Protein AF-A0A931ZBG8-F1 (afdb_monomer)

Solvent-accessible surface area (backbone atoms only — not comparable to full-atom values): 10110 Å² total; per-residue (Å²): 128,73,71,54,90,84,36,54,62,44,58,41,71,76,44,85,63,45,78,64,54,40,51,52,27,40,53,48,52,70,76,32,37,84,37,65,46,72,32,15,38,42,43,60,52,86,58,63,41,62,80,70,18,48,69,35,27,36,94,93,63,51,76,45,95,69,61,63,66,49,26,34,73,33,14,69,40,60,70,60,23,44,53,54,32,46,72,60,40,71,72,44,32,32,30,37,26,38,35,70,40,43,44,68,60,55,38,44,29,60,53,47,42,48,46,38,36,74,78,67,69,39,95,70,60,100,36,48,39,42,8,43,48,75,46,38,20,33,22,31,75,41,64,45,64,12,91,47,50,44,79,76,50,73,45,74,40,71,80,64,76,60,73,61,49,67,76,68,55,79,82,74,79,82,80,78,79,77,83,129

Mean predicted aligned error: 8.64 Å

Radius of gyration: 20.03 Å; Cα contacts (8 Å, |Δi|>4): 307; chains: 1; bounding box: 56×61×48 Å

Secondary structure (DSSP, 8-state):
---GGG-HHHHHHHSPPPHHHHHHHHHHHHH-TT-EEEEEEEEETTS-HHHH-BPPP-TTT-SSTTPPTTEEEEESSHHHHHHHHHHHSTTS-EEEEEEEEEGGGEEE-HHHHHHHHHHH-----SSHHHHHHHS-EEEEES-B-GGGEEEEEEEPP--STHHHHHTTS-------PPP-

Sequence (180 aa):
MIDVGDSPLHEITTRAPTPEAVRRLDRWLRANPGGWVRLYHVTDARLPVRELGLLPTSARRRHSLQARSGYVSLSLFPGHAELFAKLAFPLQAITVSSVDLRVSELVPNLDQLRNQRLWAGRPVRSTLAHSLAYGHGAQVKGAVAGARLFVLKTVPACSTGAELVEKITPRVPSIRMRAA

pLDDT: mean 85.13, std 17.72, range [36.69, 98.06]

Foldseek 3Di:
DPDCVPQLLVVLVPDQDDPVSLVSNQVVLVVFQQDKDKWKAKEFPPDPCLAVNAFFDDPVRDQDPLGDGQKDKTFLDQVVNVVVRCSSPVQGKMWMKMFMDGSNQWAAPVSLVVCCCPPVVDPADRGNSSSCNRVRITIGGGGDHSNRIDTDDIGGGPDDDPVVVVVPDDPDPPPDDDDD

Structure (mmCIF, N/CA/C/O backbone):
data_AF-A0A931ZBG8-F1
#
_entry.id   AF-A0A931ZBG8-F1
#
loop_
_atom_site.group_PDB
_atom_site.id
_atom_site.type_symbol
_atom_site.label_atom_id
_atom_site.label_alt_id
_atom_site.label_comp_id
_atom_site.label_asym_id
_atom_site.label_entity_id
_atom_site.label_seq_id
_atom_site.pdbx_PDB_ins_code
_atom_site.Cartn_x
_atom_site.Cartn_y
_atom_site.Cartn_z
_atom_site.occupancy
_atom_site.B_iso_or_equiv
_atom_site.auth_seq_id
_atom_site.auth_comp_id
_atom_site.auth_asym_id
_atom_site.auth_atom_id
_atom_site.pdbx_PDB_model_num
ATOM 1 N N . MET A 1 1 ? 6.475 -18.126 1.843 1.00 43.28 1 MET A N 1
ATOM 2 C CA . MET A 1 1 ? 6.841 -16.695 1.766 1.00 43.28 1 MET A CA 1
ATOM 3 C C . MET A 1 1 ? 7.637 -16.558 0.484 1.00 43.28 1 MET A C 1
ATOM 5 O O . MET A 1 1 ? 8.543 -17.362 0.323 1.00 43.28 1 MET A O 1
ATOM 9 N N . ILE A 1 2 ? 7.236 -15.719 -0.477 1.00 41.22 2 ILE A N 1
ATOM 10 C CA . ILE A 1 2 ? 8.044 -15.584 -1.701 1.00 41.22 2 ILE A CA 1
ATOM 11 C C . ILE A 1 2 ? 9.353 -14.930 -1.285 1.00 41.22 2 ILE A C 1
ATOM 13 O O . ILE A 1 2 ? 9.330 -13.854 -0.687 1.00 41.22 2 ILE A O 1
ATOM 17 N N . ASP A 1 3 ? 10.450 -15.630 -1.545 1.00 42.19 3 ASP A N 1
ATOM 18 C CA . ASP A 1 3 ? 11.791 -15.122 -1.339 1.00 42.19 3 ASP A CA 1
ATOM 19 C C . ASP A 1 3 ? 11.957 -13.867 -2.201 1.00 42.19 3 ASP A C 1
ATOM 21 O O . ASP A 1 3 ? 11.800 -13.893 -3.425 1.00 42.19 3 ASP A O 1
ATOM 25 N N . VAL A 1 4 ? 12.141 -12.725 -1.542 1.00 50.59 4 VAL A N 1
ATOM 26 C CA . VAL A 1 4 ? 12.159 -11.416 -2.201 1.00 50.59 4 VAL A CA 1
ATOM 27 C C . VAL A 1 4 ? 13.446 -11.261 -3.021 1.00 50.59 4 VAL A C 1
ATOM 29 O O . VAL A 1 4 ? 13.482 -10.392 -3.883 1.00 50.59 4 VAL A O 1
ATOM 32 N N . GLY A 1 5 ? 14.455 -12.123 -2.823 1.00 45.94 5 GLY A N 1
ATOM 33 C CA . GLY A 1 5 ? 15.757 -12.062 -3.498 1.00 45.94 5 GLY A CA 1
ATOM 34 C C . GLY A 1 5 ? 15.692 -12.021 -5.030 1.00 45.94 5 GLY A C 1
ATOM 35 O O . GLY A 1 5 ? 16.414 -11.231 -5.632 1.00 45.94 5 GLY A O 1
ATOM 36 N N . ASP A 1 6 ? 14.757 -12.758 -5.644 1.00 56.31 6 ASP A N 1
ATOM 37 C CA . ASP A 1 6 ? 14.618 -12.851 -7.111 1.00 56.31 6 ASP A CA 1
ATOM 38 C C . ASP A 1 6 ? 13.360 -12.156 -7.670 1.00 56.31 6 ASP A C 1
ATOM 40 O O . ASP A 1 6 ? 13.051 -12.236 -8.863 1.00 56.31 6 ASP A O 1
ATOM 44 N N . SER A 1 7 ? 12.592 -11.453 -6.830 1.00 73.38 7 SER A N 1
ATOM 45 C CA . SER A 1 7 ? 11.400 -10.743 -7.301 1.00 73.38 7 SER A CA 1
ATOM 46 C C . SER A 1 7 ? 11.781 -9.415 -7.969 1.00 73.38 7 SER A C 1
ATOM 48 O O . SER A 1 7 ? 12.509 -8.621 -7.372 1.00 73.38 7 SER A O 1
ATOM 50 N N . PRO A 1 8 ? 11.195 -9.054 -9.129 1.00 82.56 8 PRO A N 1
ATOM 51 C CA . PRO A 1 8 ? 11.312 -7.703 -9.692 1.00 82.56 8 PRO A CA 1
ATOM 52 C C . PRO A 1 8 ? 10.837 -6.585 -8.747 1.00 82.56 8 PRO A C 1
ATOM 54 O O . PRO A 1 8 ? 11.143 -5.414 -8.973 1.00 82.56 8 PRO A O 1
ATOM 57 N N . LEU A 1 9 ? 10.101 -6.926 -7.680 1.00 83.94 9 LEU A N 1
ATOM 58 C CA . LEU A 1 9 ? 9.809 -6.004 -6.582 1.00 83.94 9 LEU A CA 1
ATOM 59 C C . LEU A 1 9 ? 11.082 -5.557 -5.855 1.00 83.94 9 LEU A C 1
ATOM 61 O O . LEU A 1 9 ? 11.206 -4.379 -5.539 1.00 83.94 9 LEU A O 1
ATOM 65 N N . HIS A 1 10 ? 12.048 -6.450 -5.633 1.00 84.00 10 HIS A N 1
ATOM 66 C CA . HIS A 1 10 ? 13.301 -6.107 -4.965 1.00 84.00 10 HIS A CA 1
ATOM 67 C C . HIS A 1 10 ? 14.065 -5.021 -5.721 1.00 84.00 10 HIS A C 1
ATOM 69 O O . HIS A 1 10 ? 14.494 -4.028 -5.128 1.00 84.00 10 HIS A O 1
ATOM 75 N N . GLU A 1 11 ? 14.139 -5.152 -7.047 1.00 84.56 11 GLU A N 1
ATOM 76 C CA . GLU A 1 11 ? 14.808 -4.190 -7.919 1.00 84.56 11 GLU A CA 1
ATOM 77 C C . GLU A 1 11 ? 14.221 -2.774 -7.783 1.00 84.56 11 GLU A C 1
ATOM 79 O O . GLU A 1 11 ? 14.971 -1.814 -7.607 1.00 84.56 11 GLU A O 1
ATOM 84 N N . ILE A 1 12 ? 12.888 -2.633 -7.795 1.00 87.44 12 ILE A N 1
ATOM 85 C CA . ILE A 1 12 ? 12.235 -1.317 -7.657 1.00 87.44 12 ILE A CA 1
ATOM 86 C C . ILE A 1 12 ? 12.211 -0.789 -6.215 1.00 87.44 12 ILE A C 1
ATOM 88 O O . ILE A 1 12 ? 11.891 0.380 -6.005 1.00 87.44 12 ILE A O 1
ATOM 92 N N . THR A 1 13 ? 12.508 -1.635 -5.222 1.00 85.25 13 THR A N 1
ATOM 93 C CA . THR A 1 13 ? 12.550 -1.229 -3.806 1.00 85.25 13 THR A CA 1
ATOM 94 C C . THR A 1 13 ? 13.932 -0.809 -3.319 1.00 85.25 13 THR A C 1
ATOM 96 O O . THR A 1 13 ? 14.030 -0.122 -2.307 1.00 85.25 13 THR A O 1
ATOM 99 N N . THR A 1 14 ? 14.992 -1.196 -4.029 1.00 83.75 14 THR A N 1
ATOM 100 C CA . THR A 1 14 ? 16.386 -0.932 -3.635 1.00 83.75 14 THR A CA 1
ATOM 101 C C . THR A 1 14 ? 17.058 0.148 -4.476 1.00 83.75 14 THR A C 1
ATOM 103 O O . THR A 1 14 ? 18.078 0.701 -4.069 1.00 83.75 14 THR A O 1
ATOM 106 N N . ARG A 1 15 ? 16.508 0.460 -5.655 1.00 83.81 15 ARG A N 1
ATOM 107 C CA . ARG A 1 15 ? 17.095 1.396 -6.622 1.00 83.81 15 ARG A CA 1
ATOM 108 C C . ARG A 1 15 ? 16.014 2.269 -7.243 1.00 83.81 15 ARG A C 1
ATOM 110 O O . ARG A 1 15 ? 14.834 1.923 -7.239 1.00 83.81 15 ARG A O 1
ATOM 117 N N . ALA A 1 16 ? 16.427 3.389 -7.833 1.00 86.25 16 ALA A N 1
ATOM 118 C CA . ALA A 1 16 ? 15.526 4.198 -8.642 1.00 86.25 16 ALA A CA 1
ATOM 119 C C . ALA A 1 16 ? 14.970 3.356 -9.815 1.00 86.25 16 ALA A C 1
ATOM 121 O O . ALA A 1 16 ? 15.749 2.730 -10.540 1.00 86.25 16 ALA A O 1
ATOM 122 N N . PRO A 1 17 ? 13.643 3.324 -10.029 1.00 87.88 17 PRO A N 1
ATOM 123 C CA . PRO A 1 17 ? 13.032 2.464 -11.036 1.00 87.88 17 PRO A CA 1
ATOM 124 C C . PRO A 1 17 ? 13.371 2.921 -12.461 1.00 87.88 17 PRO A C 1
ATOM 126 O O . PRO A 1 17 ? 13.048 4.040 -12.869 1.00 87.88 17 PRO A O 1
ATOM 129 N N . THR A 1 18 ? 13.952 2.019 -13.253 1.00 92.00 18 THR A N 1
ATOM 130 C CA . THR A 1 18 ? 14.167 2.216 -14.695 1.00 92.00 18 THR A CA 1
ATOM 131 C C . THR A 1 18 ? 12.949 1.741 -15.500 1.00 92.00 18 THR A C 1
ATOM 133 O O . THR A 1 18 ? 12.219 0.853 -15.050 1.00 92.00 18 THR A O 1
ATOM 136 N N . PRO A 1 19 ? 12.715 2.256 -16.724 1.00 92.12 19 PRO A N 1
ATOM 137 C CA . PRO A 1 19 ? 11.623 1.772 -17.574 1.00 92.12 19 PRO A CA 1
ATOM 138 C C . PRO A 1 19 ? 11.670 0.261 -17.837 1.00 92.12 19 PRO A C 1
ATOM 140 O O . PRO A 1 19 ? 10.630 -0.377 -17.994 1.00 92.12 19 PRO A O 1
ATOM 143 N N . GLU A 1 20 ? 12.867 -0.325 -17.888 1.00 93.38 20 GLU A N 1
ATOM 144 C CA . GLU A 1 20 ? 13.035 -1.761 -18.084 1.00 93.38 20 GLU A CA 1
ATOM 145 C C . GLU A 1 20 ? 12.653 -2.569 -16.842 1.00 93.38 20 GLU A C 1
ATOM 147 O O . GLU A 1 20 ? 11.903 -3.539 -16.969 1.00 93.38 20 GLU A O 1
ATOM 152 N N . ALA A 1 21 ? 13.072 -2.122 -15.654 1.00 93.44 21 ALA A N 1
ATOM 153 C CA . ALA A 1 21 ? 12.664 -2.721 -14.386 1.00 93.44 21 ALA A CA 1
ATOM 154 C C . ALA A 1 21 ? 11.135 -2.703 -14.234 1.00 93.44 21 ALA A C 1
ATOM 156 O O . ALA A 1 21 ? 10.524 -3.714 -13.892 1.00 93.44 21 ALA A O 1
ATOM 157 N N . VAL A 1 22 ? 10.482 -1.592 -14.600 1.00 95.25 22 VAL A N 1
ATOM 158 C CA . VAL A 1 22 ? 9.013 -1.488 -14.557 1.00 95.25 22 VAL A CA 1
ATOM 159 C C . VAL A 1 22 ? 8.341 -2.444 -15.546 1.00 95.25 22 VAL A C 1
ATOM 161 O O . VAL A 1 22 ? 7.322 -3.047 -15.210 1.00 95.25 22 VAL A O 1
ATOM 164 N N . ARG A 1 23 ? 8.902 -2.642 -16.748 1.00 95.25 23 ARG A N 1
ATOM 165 C CA . ARG A 1 23 ? 8.390 -3.642 -17.705 1.00 95.25 23 ARG A CA 1
ATOM 166 C C . ARG A 1 23 ? 8.563 -5.072 -17.195 1.00 95.25 23 ARG A C 1
ATOM 168 O O . ARG A 1 23 ? 7.653 -5.881 -17.371 1.00 95.25 23 ARG A O 1
ATOM 175 N N . ARG A 1 24 ? 9.705 -5.394 -16.574 1.00 94.50 24 ARG A N 1
ATOM 176 C CA . ARG A 1 24 ? 9.929 -6.701 -15.934 1.00 94.50 24 ARG A CA 1
ATOM 177 C C . ARG A 1 24 ? 8.922 -6.940 -14.815 1.00 94.50 24 ARG A C 1
ATOM 179 O O . ARG A 1 24 ? 8.294 -7.995 -14.794 1.00 94.50 24 ARG A O 1
ATOM 186 N N . LEU A 1 25 ? 8.714 -5.943 -13.957 1.00 95.25 25 LEU A N 1
ATOM 187 C CA . LEU A 1 25 ? 7.725 -6.002 -12.888 1.00 95.25 25 LEU A CA 1
ATOM 188 C C . LEU A 1 25 ? 6.308 -6.216 -13.430 1.00 95.25 25 LEU A C 1
ATOM 190 O O . LEU A 1 25 ? 5.604 -7.088 -12.935 1.00 95.25 25 LEU A O 1
ATOM 194 N N . ASP A 1 26 ? 5.893 -5.482 -14.466 1.00 96.69 26 ASP A N 1
ATOM 195 C CA . ASP A 1 26 ? 4.557 -5.643 -15.056 1.00 96.69 26 ASP A CA 1
ATOM 196 C C . ASP A 1 26 ? 4.330 -7.059 -15.606 1.00 96.69 26 ASP A C 1
ATOM 198 O O . ASP A 1 26 ? 3.289 -7.662 -15.343 1.00 96.69 26 ASP A O 1
ATOM 202 N N . ARG A 1 27 ? 5.322 -7.630 -16.306 1.00 96.19 27 ARG A N 1
ATOM 203 C CA . ARG A 1 27 ? 5.254 -9.023 -16.777 1.00 96.19 27 ARG A CA 1
ATOM 204 C C . ARG A 1 27 ? 5.170 -10.010 -15.618 1.00 96.19 27 ARG A C 1
ATOM 206 O O . ARG A 1 27 ? 4.340 -10.913 -15.651 1.00 96.19 27 ARG A O 1
ATOM 213 N N . TRP A 1 28 ? 5.994 -9.823 -14.590 1.0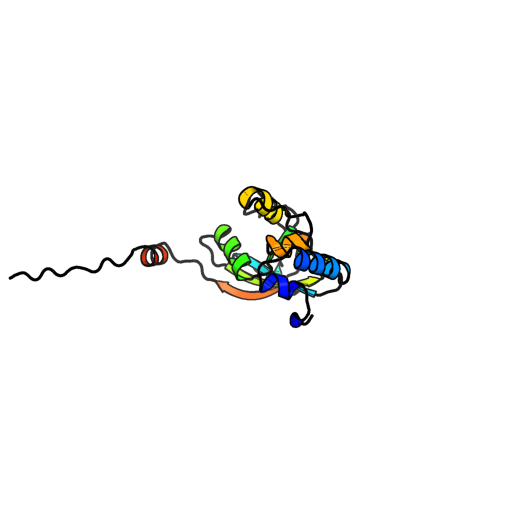0 95.00 28 TRP A N 1
ATOM 214 C CA . TRP A 1 28 ? 6.011 -10.707 -13.428 1.00 95.00 28 TRP A CA 1
ATOM 215 C C . TRP A 1 28 ? 4.690 -10.670 -12.656 1.00 95.00 28 TRP A C 1
ATOM 217 O O . TRP A 1 28 ? 4.161 -11.729 -12.332 1.00 95.00 28 TRP A O 1
ATOM 227 N N . LEU A 1 29 ? 4.106 -9.487 -12.435 1.00 95.44 29 LEU A N 1
ATOM 228 C CA . LEU A 1 29 ? 2.810 -9.346 -11.760 1.00 95.44 29 LEU A CA 1
ATOM 229 C C . LEU A 1 29 ? 1.695 -10.085 -12.513 1.00 95.44 29 LEU A C 1
ATOM 231 O O . LEU A 1 29 ? 0.874 -10.754 -11.891 1.00 95.44 29 LEU A O 1
ATOM 235 N N . ARG A 1 30 ? 1.683 -10.009 -13.851 1.00 95.31 30 ARG A N 1
ATOM 236 C CA . ARG A 1 30 ? 0.707 -10.732 -14.688 1.00 95.31 30 ARG A CA 1
ATOM 237 C C . ARG A 1 30 ? 0.910 -12.244 -14.651 1.00 95.31 30 ARG A C 1
ATOM 239 O O . ARG A 1 30 ? -0.071 -12.977 -14.648 1.00 95.31 30 ARG A O 1
ATOM 246 N N . ALA A 1 31 ? 2.161 -12.699 -14.628 1.00 95.62 31 ALA A N 1
ATOM 247 C CA . ALA A 1 31 ? 2.498 -14.121 -14.598 1.00 95.62 31 ALA A CA 1
ATOM 248 C C . ALA A 1 31 ? 2.302 -14.762 -13.211 1.00 95.62 31 ALA A C 1
ATOM 250 O O . ALA A 1 31 ? 2.172 -15.978 -13.117 1.00 95.62 31 ALA A O 1
ATOM 251 N N . ASN A 1 32 ? 2.258 -13.963 -12.138 1.00 94.56 32 ASN A N 1
ATOM 252 C CA . ASN A 1 32 ? 2.215 -14.447 -10.756 1.00 94.56 32 ASN A CA 1
ATOM 253 C C . ASN A 1 32 ? 1.000 -13.913 -9.971 1.00 94.56 32 ASN A C 1
ATOM 255 O O . ASN A 1 32 ? 1.185 -13.367 -8.883 1.00 94.56 32 ASN A O 1
ATOM 259 N N . PRO A 1 33 ? -0.252 -14.080 -10.445 1.00 94.81 33 PRO A N 1
ATOM 260 C CA . PRO A 1 33 ? -1.433 -13.558 -9.748 1.00 94.81 33 PRO A CA 1
ATOM 261 C C . PRO A 1 33 ? -1.616 -14.180 -8.355 1.00 94.81 33 PRO A C 1
ATOM 263 O O . PRO A 1 33 ? -2.047 -13.508 -7.420 1.00 94.81 33 PRO A O 1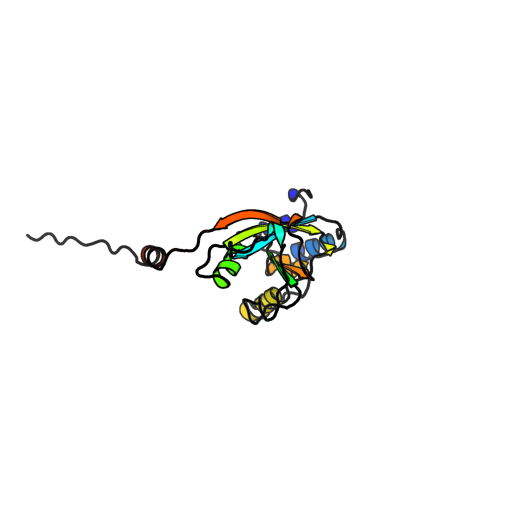
ATOM 266 N N . GLY A 1 34 ? -1.230 -15.449 -8.194 1.00 94.31 34 GLY A N 1
ATOM 267 C CA . GLY A 1 34 ? -1.206 -16.138 -6.907 1.00 94.31 34 GLY A CA 1
ATOM 268 C C . GLY A 1 34 ? 0.007 -15.789 -6.041 1.00 94.31 34 GLY A C 1
ATOM 269 O O . GLY A 1 34 ? 0.116 -16.301 -4.934 1.00 94.31 34 GLY A O 1
ATOM 270 N N . GLY A 1 35 ? 0.938 -14.953 -6.497 1.00 91.06 35 GLY A N 1
ATOM 271 C CA . GLY A 1 35 ? 2.096 -14.581 -5.694 1.00 91.06 35 GLY A CA 1
ATOM 272 C C . GLY A 1 35 ? 1.687 -13.804 -4.443 1.00 91.06 35 GLY A C 1
ATOM 273 O O . GLY A 1 35 ? 0.726 -13.044 -4.486 1.00 91.06 35 GLY A O 1
ATOM 274 N N . TRP A 1 36 ? 2.391 -13.992 -3.327 1.00 92.19 36 TRP A N 1
ATOM 275 C CA . TRP A 1 36 ? 2.181 -13.199 -2.111 1.00 92.19 36 TRP A CA 1
ATOM 276 C C . TRP A 1 36 ? 3.107 -11.984 -2.085 1.00 92.19 36 TRP A C 1
ATOM 278 O O . TRP A 1 36 ? 4.290 -12.100 -2.399 1.00 92.19 36 TRP A O 1
ATOM 288 N N . VAL A 1 37 ? 2.578 -10.843 -1.652 1.00 92.44 37 VAL A N 1
ATOM 289 C CA . VAL A 1 37 ? 3.309 -9.591 -1.444 1.00 92.44 37 VAL A CA 1
ATOM 290 C C . VAL A 1 37 ? 2.956 -9.039 -0.069 1.00 92.44 37 VAL A C 1
ATOM 292 O O . VAL A 1 37 ? 1.782 -9.002 0.306 1.00 92.44 37 VAL A O 1
ATOM 295 N N . ARG A 1 38 ? 3.973 -8.580 0.664 1.00 94.50 38 ARG A N 1
ATOM 296 C CA . ARG A 1 38 ? 3.800 -7.846 1.918 1.00 94.50 38 ARG A CA 1
ATOM 297 C C . ARG A 1 38 ? 3.766 -6.349 1.645 1.00 94.50 38 ARG A C 1
ATOM 299 O O . ARG A 1 38 ? 4.695 -5.809 1.051 1.00 94.50 38 ARG A O 1
ATOM 306 N N . LEU A 1 39 ? 2.712 -5.688 2.104 1.00 96.62 39 LEU A N 1
ATOM 307 C CA . LEU A 1 39 ? 2.555 -4.235 2.061 1.00 96.62 39 LEU A CA 1
ATOM 308 C C . LEU A 1 39 ? 2.295 -3.694 3.468 1.00 96.62 39 LEU A C 1
ATOM 310 O O . LEU A 1 39 ? 2.149 -4.456 4.421 1.00 96.62 39 LEU A O 1
ATOM 314 N N . TYR A 1 40 ? 2.233 -2.374 3.597 1.00 97.69 40 TYR A N 1
ATOM 315 C CA . TYR A 1 40 ? 2.102 -1.688 4.876 1.00 97.69 40 TYR A CA 1
ATOM 316 C C . TYR A 1 40 ? 0.937 -0.707 4.860 1.00 97.69 40 TYR A C 1
ATOM 318 O O . TYR A 1 40 ? 0.712 0.005 3.878 1.00 97.69 40 TYR A O 1
ATOM 326 N N . HIS A 1 41 ? 0.221 -0.655 5.975 1.00 97.00 41 HIS A N 1
ATOM 327 C CA . HIS A 1 41 ? -0.813 0.330 6.247 1.00 97.00 41 HIS A CA 1
ATOM 328 C C . HIS A 1 41 ? -0.589 0.925 7.629 1.00 97.00 41 HIS A C 1
ATOM 330 O O . HIS A 1 41 ? -0.079 0.257 8.531 1.00 97.00 41 HIS A O 1
ATOM 336 N N . VAL A 1 42 ? -0.985 2.180 7.796 1.00 95.94 42 VAL A N 1
ATOM 337 C CA . VAL A 1 42 ? -0.871 2.877 9.070 1.00 95.94 42 VAL A CA 1
ATOM 338 C C . VAL A 1 42 ? -2.181 3.582 9.357 1.00 95.94 42 VAL A C 1
ATOM 340 O O . VAL A 1 42 ? -2.745 4.230 8.477 1.00 95.94 42 VAL A O 1
ATOM 343 N N . THR A 1 43 ? -2.654 3.440 10.587 1.00 94.44 43 THR A N 1
ATOM 344 C CA . THR A 1 43 ? -3.910 4.025 11.051 1.00 94.44 43 THR A CA 1
ATOM 345 C C . THR A 1 43 ? -3.743 4.617 12.449 1.00 94.44 43 THR A C 1
ATOM 347 O O . THR A 1 43 ? -2.704 4.415 13.078 1.00 94.44 43 THR A O 1
ATOM 350 N N . ASP A 1 44 ? -4.755 5.329 12.936 1.00 93.50 44 ASP A N 1
ATOM 351 C CA . ASP A 1 44 ? -4.861 5.749 14.338 1.00 93.50 44 ASP A CA 1
ATOM 352 C C . ASP A 1 44 ? -4.733 4.534 15.274 1.00 93.50 44 ASP A C 1
ATOM 354 O O . ASP A 1 44 ? -5.448 3.541 15.122 1.00 93.50 44 ASP A O 1
ATOM 358 N N . ALA A 1 45 ? -3.830 4.621 16.252 1.00 94.81 45 ALA A N 1
ATOM 359 C CA . ALA A 1 45 ? -3.542 3.548 17.199 1.00 94.81 45 ALA A CA 1
ATOM 360 C C . ALA A 1 45 ? -4.729 3.166 18.100 1.00 94.81 45 ALA A C 1
ATOM 362 O O . ALA A 1 45 ? -4.710 2.105 18.720 1.00 94.81 45 ALA A O 1
ATOM 363 N N . ARG A 1 46 ? -5.772 4.001 18.174 1.00 93.75 46 ARG A N 1
ATOM 364 C CA . ARG A 1 46 ? -7.015 3.693 18.900 1.00 93.75 46 ARG A CA 1
ATOM 365 C C . ARG A 1 46 ? -7.912 2.702 18.162 1.00 93.75 46 ARG A C 1
ATOM 367 O O . ARG A 1 46 ? -8.859 2.190 18.753 1.00 93.75 46 ARG A O 1
ATOM 374 N N . LEU A 1 47 ? -7.664 2.458 16.873 1.00 91.06 47 LEU A N 1
ATOM 375 C CA . LEU A 1 47 ? -8.486 1.557 16.076 1.00 91.06 47 LEU A CA 1
ATOM 376 C C . LEU A 1 47 ? -8.040 0.097 16.276 1.00 91.06 47 LEU A C 1
ATOM 378 O O . LEU A 1 47 ? -6.888 -0.229 15.980 1.00 91.06 47 LEU A O 1
ATOM 382 N N . PRO A 1 48 ? -8.942 -0.804 16.714 1.00 88.88 48 PRO A N 1
ATOM 383 C CA . PRO A 1 48 ? -8.631 -2.216 16.933 1.00 88.88 48 PRO A CA 1
ATOM 384 C C . PRO A 1 48 ? -8.564 -2.963 15.590 1.00 88.88 48 PRO A C 1
ATOM 386 O O . PRO A 1 48 ? -9.510 -3.615 15.144 1.00 88.88 48 PRO A O 1
ATOM 389 N N . VAL A 1 49 ? -7.447 -2.794 14.873 1.00 90.19 49 VAL A N 1
ATOM 390 C CA . VAL A 1 49 ? -7.284 -3.302 13.499 1.00 90.19 49 VAL A CA 1
ATOM 391 C C . VAL A 1 49 ? -7.230 -4.824 13.412 1.00 90.19 49 VAL A C 1
ATOM 393 O O . VAL A 1 49 ? -7.571 -5.374 12.368 1.00 90.19 49 VAL A O 1
ATOM 396 N N . ARG A 1 50 ? -6.824 -5.528 14.475 1.00 89.50 50 ARG A N 1
ATOM 397 C CA . ARG A 1 50 ? -6.778 -7.000 14.457 1.00 89.50 50 ARG A CA 1
ATOM 398 C C . ARG A 1 50 ? -8.184 -7.593 14.512 1.00 89.50 50 ARG A C 1
ATOM 400 O O . ARG A 1 50 ? -8.431 -8.628 13.902 1.00 89.50 50 ARG A O 1
ATOM 407 N N . GLU A 1 51 ? -9.096 -6.902 15.181 1.00 91.12 51 GLU A N 1
ATOM 408 C CA . GLU A 1 51 ? -10.489 -7.281 15.370 1.00 91.12 51 GLU A CA 1
ATOM 409 C C . GLU A 1 51 ? -11.351 -6.819 14.189 1.00 91.12 51 GLU A C 1
ATOM 411 O O . GLU A 1 51 ? -12.117 -7.600 13.630 1.00 91.12 51 GLU A O 1
ATOM 416 N N . LEU A 1 52 ? -11.209 -5.555 13.773 1.00 89.50 52 LEU A N 1
ATOM 417 C CA . LEU A 1 52 ? -12.069 -4.942 12.752 1.00 89.50 52 LEU A CA 1
ATOM 418 C C . LEU A 1 52 ? -11.511 -5.038 11.329 1.00 89.50 52 LEU A C 1
ATOM 420 O O . LEU A 1 52 ? -12.249 -4.855 10.358 1.00 89.50 52 LEU A O 1
ATOM 424 N N . GLY A 1 53 ? -10.214 -5.301 11.188 1.00 94.25 53 GLY A N 1
ATOM 425 C CA . GLY A 1 53 ? -9.522 -5.170 9.914 1.00 94.25 53 GLY A CA 1
ATOM 426 C C . GLY A 1 53 ? -9.359 -3.718 9.459 1.00 94.25 53 GLY A C 1
ATOM 427 O O . GLY A 1 53 ? -9.584 -2.762 10.203 1.00 94.25 53 GLY A O 1
ATOM 428 N N . LEU A 1 54 ? -8.956 -3.550 8.199 1.00 94.69 54 LEU A N 1
ATOM 429 C CA . LEU A 1 54 ? -8.894 -2.247 7.540 1.00 94.69 54 LEU A CA 1
ATOM 430 C C . LEU A 1 54 ? -10.170 -2.025 6.741 1.00 94.69 54 LEU A C 1
ATOM 432 O O . LEU A 1 54 ? -10.486 -2.786 5.826 1.00 94.69 54 LEU A O 1
ATOM 436 N N . LEU A 1 55 ? -10.880 -0.948 7.057 1.00 93.50 55 LEU A N 1
ATOM 437 C CA . LEU A 1 55 ? -12.070 -0.548 6.318 1.00 93.50 55 LEU A CA 1
ATOM 438 C C . LEU A 1 55 ? -11.691 0.310 5.106 1.00 93.50 55 LEU A C 1
ATOM 440 O O . LEU A 1 55 ? -10.783 1.139 5.196 1.00 93.50 55 LEU A O 1
ATOM 444 N N . PRO A 1 56 ? -12.416 0.188 3.981 1.00 93.81 56 PRO A N 1
ATOM 445 C CA . PRO A 1 56 ? -12.148 1.012 2.818 1.00 93.81 56 PRO A CA 1
ATOM 446 C C . PRO A 1 56 ? -12.445 2.486 3.100 1.00 93.81 56 PRO A C 1
ATOM 448 O O . PRO A 1 56 ? -13.362 2.843 3.861 1.00 93.81 56 PRO A O 1
ATOM 451 N N . THR A 1 57 ? -11.715 3.343 2.389 1.00 90.88 57 THR A N 1
ATOM 452 C CA . THR A 1 57 ? -11.957 4.784 2.329 1.00 90.88 57 THR A CA 1
ATOM 453 C C . THR A 1 57 ? -13.423 5.055 1.986 1.00 90.88 57 THR A C 1
ATOM 455 O O . THR A 1 57 ? -13.968 4.511 1.025 1.00 90.88 57 THR A O 1
ATOM 458 N N . SER A 1 58 ? -14.065 5.943 2.738 1.00 88.94 58 SER A N 1
ATOM 459 C CA . SER A 1 58 ? -15.434 6.421 2.501 1.00 88.94 58 SER A CA 1
ATOM 460 C C . SER A 1 58 ? -15.499 7.933 2.689 1.00 88.94 58 SER A C 1
ATOM 462 O O . SER A 1 58 ? -14.541 8.522 3.183 1.00 88.94 58 SER A O 1
ATOM 464 N N . ALA A 1 59 ? -16.631 8.573 2.382 1.00 82.62 59 ALA A N 1
ATOM 465 C CA . ALA A 1 59 ? -16.831 9.999 2.677 1.00 82.62 59 ALA A CA 1
ATOM 466 C C . ALA A 1 59 ? -16.516 10.348 4.147 1.00 82.62 59 ALA A C 1
ATOM 468 O O . ALA A 1 59 ? -15.856 11.341 4.412 1.00 82.62 59 ALA A O 1
ATOM 469 N N . ARG A 1 60 ? -16.881 9.467 5.090 1.00 82.38 60 ARG A N 1
ATOM 470 C CA . ARG A 1 60 ? -16.610 9.630 6.532 1.00 82.38 60 ARG A CA 1
ATOM 471 C C . ARG A 1 60 ? -15.185 9.274 6.992 1.00 82.38 60 ARG A C 1
ATOM 473 O O . ARG A 1 60 ? -14.855 9.530 8.137 1.00 82.38 60 ARG A O 1
ATOM 480 N N . ARG A 1 61 ? -14.376 8.621 6.147 1.00 81.75 61 ARG A N 1
ATOM 481 C CA . ARG A 1 61 ? -13.050 8.062 6.509 1.00 81.75 61 ARG A CA 1
ATOM 482 C C . ARG A 1 61 ? -11.916 8.573 5.619 1.00 81.75 61 ARG A C 1
ATOM 484 O O . ARG A 1 61 ? -10.802 8.067 5.680 1.00 81.75 61 ARG A O 1
ATOM 491 N N . ARG A 1 62 ? -12.198 9.509 4.710 1.00 85.00 62 ARG A N 1
ATOM 492 C CA . ARG A 1 62 ? -11.167 10.070 3.837 1.00 85.00 62 ARG A CA 1
ATOM 493 C C . ARG A 1 62 ? -10.388 11.136 4.595 1.00 85.00 62 ARG A C 1
ATOM 495 O O . ARG A 1 62 ? -10.980 12.021 5.196 1.00 85.00 62 ARG A O 1
ATOM 502 N N . HIS A 1 63 ? -9.069 11.070 4.480 1.00 80.75 63 HIS A N 1
ATOM 503 C CA . HIS A 1 63 ? -8.148 12.085 4.999 1.00 80.75 63 HIS A CA 1
ATOM 504 C C . HIS A 1 63 ? -7.513 12.920 3.874 1.00 80.75 63 HIS A C 1
ATOM 506 O O . HIS A 1 63 ? -6.675 13.778 4.117 1.00 80.75 63 HIS A O 1
ATOM 512 N N . SER A 1 64 ? -7.920 12.678 2.623 1.00 79.12 64 SER A N 1
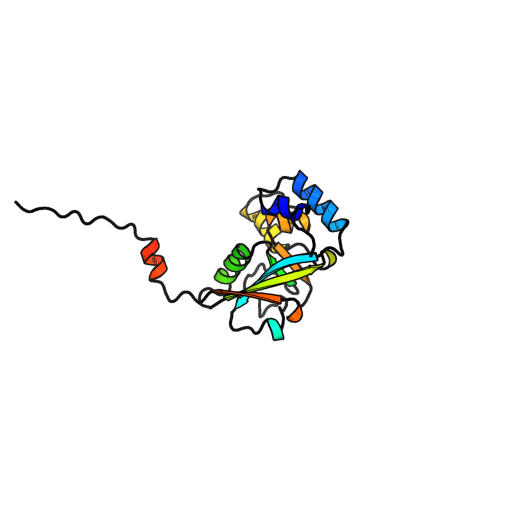ATOM 513 C CA . SER A 1 64 ? -7.543 13.470 1.454 1.00 79.12 64 SER A CA 1
ATOM 514 C C . SER A 1 64 ? -8.722 13.563 0.490 1.00 79.12 64 SER A C 1
ATOM 516 O O . SER A 1 64 ? -9.442 12.584 0.276 1.00 79.12 64 SER A O 1
ATOM 518 N N . LEU A 1 65 ? -8.900 14.735 -0.126 1.00 76.56 65 LEU A N 1
ATOM 519 C CA . LEU A 1 65 ? -9.905 14.960 -1.172 1.00 76.56 65 LEU A CA 1
ATOM 520 C C . LEU A 1 65 ? -9.666 14.087 -2.406 1.00 76.56 65 LEU A C 1
ATOM 522 O O . LEU A 1 65 ? -10.609 13.752 -3.119 1.00 76.56 65 LEU A O 1
ATOM 526 N N . GLN A 1 66 ? -8.412 13.706 -2.639 1.00 79.44 66 GLN A N 1
ATOM 527 C CA . GLN A 1 66 ? -8.022 12.877 -3.768 1.00 79.44 66 GLN A CA 1
ATOM 528 C C . GLN A 1 66 ? -8.261 11.388 -3.507 1.00 79.44 66 GLN A C 1
ATOM 530 O O . GLN A 1 66 ? -8.231 10.626 -4.460 1.00 79.44 66 GLN A O 1
ATOM 535 N N . ALA A 1 67 ? -8.499 10.973 -2.256 1.00 82.75 67 ALA A N 1
ATOM 536 C CA . ALA A 1 67 ? -8.575 9.563 -1.895 1.00 82.75 67 ALA A CA 1
ATOM 537 C C . ALA A 1 67 ? -9.813 8.876 -2.494 1.00 82.75 67 ALA A C 1
ATOM 539 O O . ALA A 1 67 ? -10.964 9.229 -2.199 1.00 82.75 67 ALA A O 1
ATOM 540 N N . ARG A 1 68 ? -9.574 7.837 -3.293 1.00 88.25 68 ARG A N 1
ATOM 541 C CA . ARG A 1 68 ? -10.618 7.028 -3.919 1.00 88.25 68 ARG A CA 1
ATOM 542 C C . ARG A 1 68 ? -11.399 6.210 -2.888 1.00 88.25 68 ARG A C 1
ATOM 544 O O . ARG A 1 68 ? -10.840 5.437 -2.115 1.00 88.25 68 ARG A O 1
ATOM 551 N N . SER A 1 69 ? -12.726 6.335 -2.904 1.00 91.69 69 SER A N 1
ATOM 552 C CA . SER A 1 69 ? -13.605 5.557 -2.023 1.00 91.69 69 SER A CA 1
ATOM 553 C C . SER A 1 69 ? -13.743 4.096 -2.460 1.00 91.69 69 SER A C 1
ATOM 555 O O . SER A 1 69 ? -13.658 3.784 -3.645 1.00 91.69 69 SER A O 1
ATOM 557 N N . GLY A 1 70 ? -13.976 3.205 -1.493 1.00 94.88 70 GLY A N 1
ATOM 558 C CA . GLY A 1 70 ? -14.110 1.762 -1.714 1.00 94.88 70 GLY A CA 1
ATOM 559 C C . GLY A 1 70 ? -12.790 0.986 -1.695 1.00 94.88 70 GLY A C 1
ATOM 560 O O . GLY A 1 70 ? -12.809 -0.215 -1.958 1.00 94.88 70 GLY A O 1
ATOM 561 N N . TYR A 1 71 ? -11.671 1.641 -1.367 1.00 96.50 71 TYR A N 1
ATOM 562 C CA . TYR A 1 71 ? -10.340 1.034 -1.362 1.00 96.50 71 TYR A CA 1
ATOM 563 C C . TYR A 1 71 ? -9.587 1.276 -0.054 1.00 96.50 71 TYR A C 1
ATOM 565 O O . TYR A 1 71 ? -9.721 2.335 0.569 1.00 96.50 71 TYR A O 1
ATOM 573 N N . VAL A 1 72 ? -8.759 0.303 0.319 1.00 96.25 72 VAL A N 1
ATOM 574 C CA . VAL A 1 72 ? -7.695 0.445 1.318 1.00 96.25 72 VAL A CA 1
ATOM 575 C C . VAL A 1 72 ? -6.393 0.745 0.577 1.00 96.25 72 VAL A C 1
ATOM 577 O O . VAL A 1 72 ? -6.001 -0.012 -0.310 1.00 96.25 72 VAL A O 1
ATOM 580 N N . SER A 1 73 ? -5.737 1.852 0.927 1.00 96.06 73 SER A N 1
ATOM 581 C CA . SER A 1 73 ? -4.444 2.250 0.355 1.00 96.06 73 SER A CA 1
ATOM 582 C C . SER A 1 73 ? -3.292 1.658 1.159 1.00 96.06 73 SER A C 1
ATOM 584 O O . SER A 1 73 ? -3.276 1.749 2.384 1.00 96.06 73 SER A O 1
ATOM 586 N N . LEU A 1 74 ? -2.319 1.077 0.467 1.00 96.88 74 LEU A N 1
ATOM 587 C CA . LEU A 1 74 ? -1.192 0.353 1.046 1.00 96.88 74 LEU A CA 1
ATOM 588 C C . LEU A 1 74 ? 0.117 0.854 0.437 1.00 96.88 74 LEU A C 1
ATOM 590 O O . LEU A 1 74 ? 0.134 1.304 -0.711 1.00 96.88 74 LEU A O 1
ATOM 594 N N . SER A 1 75 ? 1.219 0.738 1.174 1.00 96.50 75 SER A N 1
ATOM 595 C CA . SER A 1 75 ? 2.554 1.111 0.698 1.00 96.50 75 SER A CA 1
ATOM 596 C C . SER A 1 75 ? 3.517 -0.070 0.660 1.00 96.50 75 SER A C 1
ATOM 598 O O . SER A 1 75 ? 3.399 -0.995 1.457 1.00 96.50 75 SER A O 1
ATOM 600 N N . LEU A 1 76 ? 4.503 -0.012 -0.237 1.00 94.56 76 LEU A N 1
ATOM 601 C CA . LEU A 1 76 ? 5.652 -0.923 -0.244 1.00 94.56 76 LEU A CA 1
ATOM 602 C C . LEU A 1 76 ? 6.599 -0.689 0.934 1.00 94.56 76 LEU A C 1
ATOM 604 O O . LEU A 1 76 ? 7.263 -1.624 1.369 1.00 94.56 76 LEU A O 1
ATOM 608 N N . PHE A 1 77 ? 6.668 0.541 1.448 1.00 93.44 77 PHE A N 1
ATOM 609 C CA . PHE A 1 77 ? 7.609 0.905 2.501 1.00 93.44 77 PHE A CA 1
ATOM 610 C C . PHE A 1 77 ? 6.858 1.337 3.763 1.00 93.44 77 PHE A C 1
ATOM 612 O O . PHE A 1 77 ? 6.001 2.223 3.682 1.00 93.44 77 PHE A O 1
ATOM 619 N N . PRO A 1 78 ? 7.202 0.797 4.946 1.00 93.56 78 PRO A N 1
ATOM 620 C CA . PRO A 1 78 ? 6.534 1.171 6.190 1.00 93.56 78 PRO A CA 1
ATOM 621 C C . PRO A 1 78 ? 6.709 2.662 6.504 1.00 93.56 78 PRO A C 1
ATOM 623 O O . PRO A 1 78 ? 5.747 3.313 6.896 1.00 93.56 78 PRO A O 1
ATOM 626 N N . GLY A 1 79 ? 7.893 3.233 6.251 1.00 92.50 79 GLY A N 1
ATOM 627 C CA . GLY A 1 79 ? 8.150 4.664 6.462 1.00 92.50 79 GLY A CA 1
ATOM 628 C C . GLY A 1 79 ? 7.321 5.579 5.553 1.00 92.50 79 GLY A C 1
ATOM 629 O O . GLY A 1 79 ? 6.914 6.659 5.971 1.00 92.50 79 GLY A O 1
ATOM 630 N N . HIS A 1 80 ? 7.000 5.135 4.335 1.00 92.69 80 HIS A N 1
ATOM 631 C CA . HIS A 1 80 ? 6.145 5.901 3.428 1.00 92.69 80 HIS A CA 1
ATOM 632 C C . HIS A 1 80 ? 4.673 5.852 3.858 1.00 92.69 80 HIS A C 1
ATOM 634 O O . HIS A 1 80 ? 3.989 6.873 3.827 1.00 92.69 80 HIS A O 1
ATOM 640 N N . ALA A 1 81 ? 4.198 4.696 4.332 1.00 94.25 81 ALA A N 1
ATOM 641 C CA . ALA A 1 81 ? 2.876 4.600 4.944 1.00 94.25 81 ALA A CA 1
ATOM 642 C C . ALA A 1 81 ? 2.784 5.458 6.222 1.00 94.25 81 ALA A C 1
ATOM 644 O O . ALA A 1 81 ? 1.793 6.156 6.422 1.00 94.25 81 ALA A O 1
ATOM 645 N N . GLU A 1 82 ? 3.840 5.466 7.045 1.00 94.38 82 GLU A N 1
ATOM 646 C CA . GLU A 1 82 ? 3.940 6.291 8.256 1.00 94.38 82 GLU A CA 1
ATOM 647 C C . GLU A 1 82 ? 3.869 7.791 7.934 1.00 94.38 82 GLU A C 1
ATOM 649 O O . GLU A 1 82 ? 3.140 8.522 8.603 1.00 94.38 82 GLU A O 1
ATOM 654 N N . LEU A 1 83 ? 4.559 8.247 6.881 1.00 91.94 83 LEU A N 1
ATOM 655 C CA . LEU A 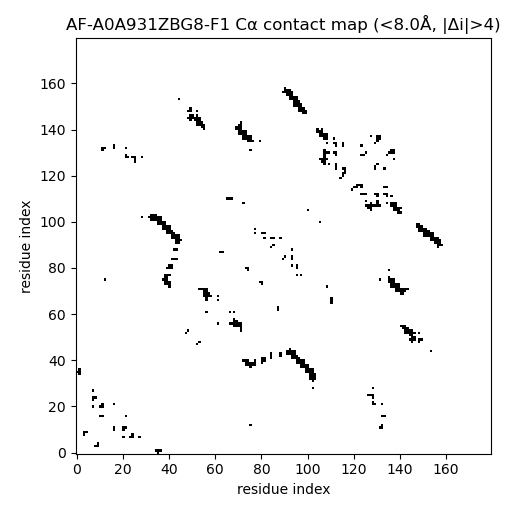1 83 ? 4.507 9.637 6.421 1.00 91.94 83 LEU A CA 1
ATOM 656 C C . LEU A 1 83 ? 3.071 10.083 6.106 1.00 91.94 83 LEU A C 1
ATOM 658 O O . LEU A 1 83 ? 2.631 11.123 6.593 1.00 91.94 83 LEU A O 1
ATOM 662 N N . PHE A 1 84 ? 2.317 9.295 5.333 1.00 90.50 84 PHE A N 1
ATOM 663 C CA . PHE A 1 84 ? 0.921 9.628 5.030 1.00 90.50 84 PHE A CA 1
ATOM 664 C C . PHE A 1 84 ? 0.025 9.590 6.267 1.00 90.50 84 PHE A C 1
ATOM 666 O O . PHE A 1 84 ? -0.870 10.424 6.393 1.00 90.50 84 PHE A O 1
ATOM 673 N N . ALA A 1 85 ? 0.270 8.663 7.192 1.00 92.06 85 ALA A N 1
ATOM 674 C CA . ALA A 1 85 ? -0.486 8.595 8.437 1.00 92.06 85 ALA A CA 1
ATOM 675 C C . ALA A 1 85 ? -0.265 9.833 9.309 1.00 92.06 85 ALA A C 1
ATOM 677 O O . ALA A 1 85 ? -1.228 10.361 9.849 1.00 92.06 85 ALA A O 1
ATOM 678 N N . LYS A 1 86 ? 0.968 10.344 9.399 1.00 90.69 86 LYS A N 1
ATOM 679 C CA . LYS A 1 86 ? 1.260 11.587 10.131 1.00 90.69 86 LYS A CA 1
ATOM 680 C C . LYS A 1 86 ? 0.535 12.796 9.538 1.00 90.69 86 LYS A C 1
ATOM 682 O O . LYS A 1 86 ? 0.129 13.677 10.280 1.00 90.69 86 LYS A O 1
ATOM 687 N N . LEU A 1 87 ? 0.319 12.827 8.222 1.00 89.69 87 LEU A N 1
ATOM 688 C CA . LEU A 1 87 ? -0.507 13.862 7.589 1.00 89.69 87 LEU A CA 1
ATOM 689 C C . LEU A 1 87 ? -2.002 13.679 7.895 1.00 89.69 87 LEU A C 1
ATOM 691 O O . LEU A 1 87 ? -2.715 14.659 8.089 1.00 89.69 87 LEU A O 1
ATOM 695 N N . ALA A 1 88 ? -2.481 12.434 7.945 1.00 89.31 88 ALA A N 1
ATOM 696 C CA . ALA A 1 88 ? -3.882 12.112 8.217 1.00 89.31 88 ALA A CA 1
ATOM 697 C C . ALA A 1 88 ? -4.274 12.260 9.702 1.00 89.31 88 ALA A C 1
ATOM 699 O O . ALA A 1 88 ? -5.419 12.605 10.002 1.00 89.31 88 ALA A O 1
ATOM 700 N N . PHE A 1 89 ? -3.327 12.006 10.609 1.00 90.19 89 PHE A N 1
ATOM 701 C CA . PHE A 1 89 ? -3.504 11.926 12.059 1.00 90.19 89 PHE A CA 1
ATOM 702 C C . PHE A 1 89 ? -2.395 12.705 12.808 1.00 90.19 89 PHE A C 1
ATOM 704 O O . PHE A 1 89 ? -1.661 12.121 13.606 1.00 90.19 89 PHE A O 1
ATOM 711 N N . PRO A 1 90 ? -2.244 14.025 12.586 1.00 87.88 90 PRO A N 1
ATOM 712 C CA . PRO A 1 90 ? -1.053 14.784 12.999 1.00 87.88 90 PRO A CA 1
ATOM 713 C C . PRO A 1 90 ? -0.788 14.847 14.510 1.00 87.88 90 PRO A C 1
ATOM 715 O O . PRO A 1 90 ? 0.341 15.103 14.916 1.00 87.88 90 PRO A O 1
ATOM 718 N N . LEU A 1 91 ? -1.805 14.614 15.342 1.00 89.75 91 LEU A N 1
ATOM 719 C CA . LEU A 1 91 ? -1.717 14.699 16.807 1.00 89.75 91 LEU A CA 1
ATOM 720 C C . LEU A 1 91 ? -2.018 13.367 17.505 1.00 89.75 91 LEU A C 1
ATOM 722 O O . LEU A 1 91 ? -2.245 13.338 18.711 1.00 89.75 91 LEU A O 1
ATOM 726 N N . GLN A 1 92 ? -2.098 12.269 16.756 1.00 91.88 92 GLN A N 1
ATOM 727 C CA . GLN A 1 92 ? -2.519 10.979 17.296 1.00 91.88 92 GLN A CA 1
ATOM 728 C C . GLN A 1 92 ? -1.355 9.996 17.254 1.00 91.88 92 GLN A C 1
ATOM 730 O O . GLN A 1 92 ? -0.469 10.085 16.403 1.00 91.88 92 GLN A O 1
ATOM 735 N N . ALA A 1 93 ? -1.374 9.038 18.178 1.00 94.94 93 ALA A N 1
ATOM 736 C CA . ALA A 1 93 ? -0.546 7.856 18.043 1.00 94.94 93 ALA A CA 1
ATOM 737 C C . ALA A 1 93 ? -1.012 7.067 16.814 1.00 94.94 93 ALA A C 1
ATOM 739 O O . ALA A 1 93 ? -2.206 7.011 16.513 1.00 94.94 93 ALA A O 1
ATOM 740 N N . ILE A 1 94 ? -0.070 6.447 16.114 1.00 95.94 94 ILE A N 1
ATOM 741 C CA . ILE A 1 94 ? -0.338 5.694 14.888 1.00 95.94 94 ILE A CA 1
ATOM 742 C C . ILE A 1 94 ? 0.215 4.277 15.004 1.00 95.94 94 ILE A C 1
ATOM 744 O O . ILE A 1 94 ? 1.312 4.062 15.520 1.00 95.94 94 ILE A O 1
ATOM 748 N N . THR A 1 95 ? -0.524 3.298 14.496 1.00 96.31 95 THR A N 1
ATOM 749 C CA . THR A 1 95 ? -0.104 1.895 14.471 1.00 96.31 95 THR A CA 1
ATOM 750 C C . THR A 1 95 ? 0.285 1.494 13.061 1.00 96.31 95 THR A C 1
ATOM 752 O O . THR A 1 95 ? -0.520 1.566 12.132 1.00 96.31 95 THR A O 1
ATOM 755 N N . VAL A 1 96 ? 1.529 1.039 12.910 1.00 96.62 96 VAL A N 1
ATOM 756 C CA . VAL A 1 96 ? 2.070 0.519 11.655 1.00 96.62 96 VAL A CA 1
ATOM 757 C C . VAL A 1 96 ? 1.836 -0.982 11.604 1.00 96.62 96 VAL A C 1
ATOM 759 O O . VAL A 1 96 ? 2.327 -1.718 12.460 1.00 96.62 96 VAL A O 1
ATOM 762 N N . SER A 1 97 ? 1.114 -1.435 10.583 1.00 97.00 97 SER A N 1
ATOM 763 C CA . SER A 1 97 ? 0.835 -2.852 10.349 1.00 97.00 97 SER A CA 1
ATOM 764 C C . SER A 1 97 ? 1.348 -3.283 8.979 1.00 97.00 97 SER A C 1
ATOM 766 O O . SER A 1 97 ? 1.230 -2.534 8.006 1.00 97.00 97 SER A O 1
ATOM 768 N N . SER A 1 98 ? 1.889 -4.496 8.885 1.00 96.81 98 SER A N 1
ATOM 769 C CA . SER A 1 98 ? 2.056 -5.176 7.602 1.00 96.81 98 SER A CA 1
ATOM 770 C C . SER A 1 98 ? 0.816 -5.999 7.259 1.00 96.81 98 SER A C 1
ATOM 772 O O . SER A 1 98 ? 0.055 -6.410 8.137 1.00 96.81 98 SER A O 1
ATOM 774 N N . VAL A 1 99 ? 0.612 -6.224 5.964 1.00 96.31 99 VAL A N 1
ATOM 775 C CA . VAL A 1 99 ? -0.464 -7.039 5.407 1.00 96.31 99 VAL A CA 1
ATOM 776 C C . VAL A 1 99 ? 0.080 -7.906 4.278 1.00 96.31 99 VAL A C 1
ATOM 778 O O . VAL A 1 99 ? 0.747 -7.400 3.375 1.00 96.31 99 VAL A O 1
ATOM 781 N N . ASP A 1 100 ? -0.240 -9.199 4.311 1.00 94.31 100 ASP A N 1
ATOM 782 C CA . ASP A 1 100 ? 0.114 -10.138 3.245 1.00 94.31 100 ASP A CA 1
ATOM 783 C C . ASP A 1 100 ? -1.074 -10.342 2.289 1.00 94.31 100 ASP A C 1
ATOM 785 O O . ASP A 1 100 ? -2.178 -10.749 2.681 1.00 94.31 100 ASP A O 1
ATOM 789 N N . LEU A 1 101 ? -0.853 -10.031 1.009 1.00 95.19 101 LEU A N 1
ATOM 790 C CA . LEU A 1 101 ? -1.865 -10.032 -0.052 1.00 95.19 101 LEU A CA 1
ATOM 791 C C . LEU A 1 101 ? -1.409 -10.824 -1.269 1.00 95.19 101 LEU A C 1
ATOM 793 O O . LEU A 1 101 ? -0.220 -10.859 -1.580 1.00 95.19 101 LEU A O 1
ATOM 797 N N . ARG A 1 102 ? -2.352 -11.446 -1.978 1.00 95.50 102 ARG A N 1
ATOM 798 C CA . ARG A 1 102 ? -2.087 -12.007 -3.301 1.00 95.50 102 ARG A CA 1
ATOM 799 C C . ARG A 1 102 ? -1.955 -10.872 -4.312 1.00 95.50 102 ARG A C 1
ATOM 801 O O . ARG A 1 102 ? -2.679 -9.881 -4.235 1.00 95.50 102 ARG A O 1
ATOM 808 N N . VAL A 1 103 ? -1.085 -11.038 -5.304 1.00 95.94 103 VAL A N 1
ATOM 809 C CA . VAL A 1 103 ? -0.909 -10.074 -6.403 1.00 95.94 103 VAL A CA 1
ATOM 810 C C . VAL A 1 103 ? -2.239 -9.779 -7.102 1.00 95.94 103 VAL A C 1
ATOM 812 O O . VAL A 1 103 ? -2.516 -8.625 -7.414 1.00 95.94 103 VAL A O 1
ATOM 815 N N . SER A 1 104 ? -3.096 -10.788 -7.287 1.00 97.06 104 SER A N 1
ATOM 816 C CA . SER A 1 104 ? -4.417 -10.644 -7.912 1.00 97.06 104 SER A CA 1
ATOM 817 C C . SER A 1 104 ? -5.393 -9.741 -7.151 1.00 97.06 104 SER A C 1
ATOM 819 O O . SER A 1 104 ? -6.375 -9.287 -7.731 1.00 97.06 104 SER A O 1
ATOM 821 N N . GLU A 1 105 ? -5.162 -9.496 -5.860 1.00 97.69 105 GLU A N 1
ATOM 822 C CA . GLU A 1 105 ? -6.000 -8.611 -5.039 1.00 97.69 105 GLU A CA 1
ATOM 823 C C . GLU A 1 105 ? -5.612 -7.133 -5.197 1.00 97.69 105 GLU A C 1
ATOM 825 O O . GLU A 1 105 ? -6.377 -6.240 -4.822 1.00 97.69 105 GLU A O 1
ATOM 830 N N . LEU A 1 106 ? -4.418 -6.870 -5.735 1.00 98.06 106 LEU A N 1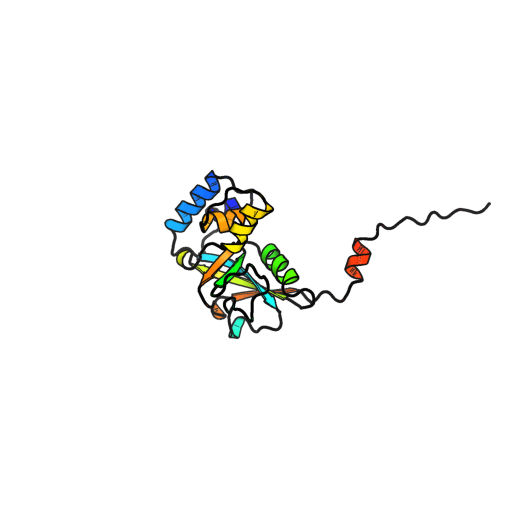
ATOM 831 C CA . LEU A 1 106 ? -3.847 -5.538 -5.826 1.00 98.06 106 LEU A CA 1
ATOM 832 C C . LEU A 1 106 ? -4.319 -4.818 -7.089 1.00 98.06 106 LEU A C 1
ATOM 834 O O . LEU A 1 106 ? -4.248 -5.328 -8.206 1.00 98.06 106 LEU A O 1
ATOM 838 N N . VAL A 1 107 ? -4.711 -3.562 -6.917 1.00 98.00 107 VAL A N 1
ATOM 839 C CA . VAL A 1 107 ? -4.982 -2.624 -8.008 1.00 98.00 107 VAL A CA 1
ATOM 840 C C . VAL A 1 107 ? -4.065 -1.404 -7.884 1.00 98.00 107 VAL A C 1
ATOM 842 O O . VAL A 1 107 ? -3.580 -1.104 -6.788 1.00 98.00 107 VAL A O 1
ATOM 845 N N . PRO A 1 108 ? -3.781 -0.679 -8.982 1.00 97.94 108 PRO A N 1
ATOM 846 C CA . PRO A 1 108 ? -2.984 0.538 -8.898 1.00 97.94 108 PRO A CA 1
ATOM 847 C C . PRO A 1 108 ? -3.640 1.590 -7.999 1.00 97.94 108 PRO A C 1
ATOM 849 O O . PRO A 1 108 ? -4.844 1.835 -8.086 1.00 97.94 108 PRO A O 1
ATOM 852 N N . ASN A 1 109 ? -2.818 2.278 -7.209 1.00 96.50 109 ASN A N 1
ATOM 853 C CA . ASN A 1 109 ? -3.201 3.491 -6.504 1.00 96.50 109 ASN A CA 1
ATOM 854 C C . ASN A 1 109 ? -3.219 4.665 -7.495 1.00 96.50 109 ASN A C 1
ATOM 856 O O . ASN A 1 109 ? -2.209 5.322 -7.764 1.00 96.50 109 ASN A O 1
ATOM 860 N N . LEU A 1 110 ? -4.391 4.900 -8.083 1.00 95.25 110 LEU A N 1
ATOM 861 C CA . LEU A 1 110 ? -4.570 5.922 -9.116 1.00 95.25 110 LEU A CA 1
ATOM 862 C C . LEU A 1 110 ? -4.358 7.346 -8.589 1.00 95.25 110 LEU A C 1
ATOM 864 O O . LEU A 1 110 ? -3.952 8.210 -9.365 1.00 95.25 110 LEU A O 1
ATOM 868 N N . ASP A 1 111 ? -4.565 7.578 -7.293 1.00 91.81 111 ASP A N 1
ATOM 869 C CA . ASP A 1 111 ? -4.415 8.897 -6.672 1.00 91.81 111 ASP A CA 1
ATOM 870 C C . ASP A 1 111 ? -2.931 9.279 -6.612 1.00 91.81 111 ASP A C 1
ATOM 872 O O . ASP A 1 111 ? -2.535 10.365 -7.041 1.00 91.81 111 ASP A O 1
ATOM 876 N N . GLN A 1 112 ? -2.079 8.337 -6.194 1.00 91.62 112 GLN A N 1
ATOM 877 C CA . GLN A 1 112 ? -0.626 8.517 -6.222 1.00 91.62 112 GLN A CA 1
ATOM 878 C C . GLN A 1 112 ? -0.102 8.680 -7.650 1.00 91.62 112 GLN A C 1
ATOM 880 O O . GLN A 1 112 ? 0.717 9.559 -7.906 1.00 91.62 112 GLN A O 1
ATOM 885 N N . LEU A 1 113 ? -0.601 7.891 -8.606 1.00 95.25 113 LEU A N 1
ATOM 886 C CA . LEU A 1 113 ? -0.205 8.025 -10.010 1.00 95.25 113 LEU A CA 1
ATOM 887 C C . LEU A 1 113 ? -0.633 9.364 -10.616 1.00 95.25 113 LEU A C 1
ATOM 889 O O . LEU A 1 113 ? 0.120 9.956 -11.388 1.00 95.25 113 LEU A O 1
ATOM 893 N N . ARG A 1 114 ? -1.815 9.872 -10.258 1.00 93.50 114 ARG A N 1
ATOM 894 C CA . ARG A 1 114 ? -2.249 11.219 -10.638 1.00 93.50 114 ARG A CA 1
ATOM 895 C C . ARG A 1 114 ? -1.300 12.270 -10.066 1.00 93.50 114 ARG A C 1
ATOM 897 O O . ARG A 1 114 ? -0.879 13.149 -10.810 1.00 93.50 114 ARG A O 1
ATOM 904 N N . ASN A 1 115 ? -0.915 12.150 -8.797 1.00 91.50 115 ASN A N 1
ATOM 905 C CA . ASN A 1 115 ? 0.024 13.076 -8.165 1.00 91.50 115 ASN A CA 1
ATOM 906 C C . ASN A 1 115 ? 1.416 13.040 -8.813 1.00 91.50 115 ASN A C 1
ATOM 908 O O . ASN A 1 115 ? 2.006 14.094 -9.024 1.00 91.50 115 ASN A O 1
ATOM 912 N N . GLN A 1 116 ? 1.906 11.866 -9.220 1.00 93.94 116 GLN A N 1
ATOM 913 C CA . GLN A 1 116 ? 3.168 11.747 -9.963 1.00 93.94 116 GLN A CA 1
ATOM 914 C C . GLN A 1 116 ? 3.126 12.459 -11.326 1.00 93.94 116 GLN A C 1
ATOM 916 O O . GLN A 1 116 ? 4.121 13.049 -11.744 1.00 93.94 116 GLN A O 1
ATOM 921 N N . ARG A 1 117 ? 1.977 12.447 -12.015 1.00 95.12 117 ARG A N 1
ATOM 922 C CA . ARG A 1 117 ? 1.803 13.194 -13.273 1.00 95.12 117 ARG A CA 1
ATOM 923 C C . ARG A 1 117 ? 1.730 14.697 -13.034 1.00 95.12 117 ARG A C 1
ATOM 925 O O . ARG A 1 117 ? 2.419 15.444 -13.712 1.00 95.12 117 ARG A O 1
ATOM 932 N N . LEU A 1 118 ? 0.895 15.121 -12.085 1.00 93.06 118 LEU A N 1
ATOM 933 C CA . LEU A 1 118 ? 0.594 16.537 -11.865 1.00 93.06 118 LEU A CA 1
ATOM 934 C C . LEU A 1 118 ? 1.745 17.295 -11.199 1.00 93.06 118 LEU A C 1
ATOM 936 O O . LEU A 1 118 ? 2.054 18.401 -11.619 1.00 93.06 118 LEU A O 1
ATOM 940 N N . TRP A 1 119 ? 2.375 16.709 -10.180 1.00 89.94 119 TRP A N 1
ATOM 941 C CA . TRP A 1 119 ? 3.343 17.420 -9.337 1.00 89.94 119 TRP A CA 1
ATOM 942 C C . TRP A 1 119 ? 4.796 17.085 -9.657 1.00 89.94 119 TRP A C 1
ATOM 944 O O . TRP A 1 119 ? 5.672 17.908 -9.422 1.00 89.94 119 TRP A O 1
ATOM 954 N N . ALA A 1 120 ? 5.064 15.894 -10.200 1.00 89.81 120 ALA A N 1
ATOM 955 C CA . ALA A 1 120 ? 6.416 15.472 -10.571 1.00 89.81 120 ALA A CA 1
ATOM 956 C C . ALA A 1 120 ? 6.645 15.426 -12.093 1.00 89.81 120 ALA A C 1
ATOM 958 O O . ALA A 1 120 ? 7.730 15.042 -12.525 1.00 89.81 120 ALA A O 1
ATOM 959 N N . GLY A 1 121 ? 5.634 15.757 -12.910 1.00 90.19 121 GLY A N 1
ATOM 960 C CA . GLY A 1 121 ? 5.732 15.762 -14.376 1.00 90.19 121 GLY A CA 1
ATOM 961 C C . GLY A 1 121 ? 6.077 14.401 -14.990 1.00 90.19 121 GLY A C 1
ATOM 962 O O . GLY A 1 121 ? 6.549 14.333 -16.124 1.00 90.19 121 GLY A O 1
ATOM 963 N N . ARG A 1 122 ? 5.899 13.294 -14.253 1.00 89.62 122 ARG A N 1
ATOM 964 C CA . ARG A 1 122 ? 6.353 11.973 -14.704 1.00 89.62 122 ARG A CA 1
ATOM 965 C C . ARG A 1 122 ? 5.336 11.341 -15.661 1.00 89.62 122 ARG A C 1
ATOM 967 O O . ARG A 1 122 ? 4.150 11.281 -15.320 1.00 89.62 122 ARG A O 1
ATOM 974 N N . PRO A 1 123 ? 5.770 10.745 -16.789 1.00 91.44 123 PRO A N 1
ATOM 975 C CA . PRO A 1 123 ? 4.885 10.075 -17.744 1.00 91.44 123 PRO A CA 1
ATOM 976 C C . PRO A 1 123 ? 4.468 8.670 -17.262 1.00 91.44 123 PRO A C 1
ATOM 978 O O . PRO A 1 123 ? 4.690 7.661 -17.930 1.00 91.44 123 PRO A O 1
ATOM 981 N N . VAL A 1 124 ? 3.876 8.574 -16.068 1.00 94.81 124 VAL A N 1
ATOM 982 C CA . VAL A 1 124 ? 3.490 7.288 -15.467 1.00 94.81 124 VAL A CA 1
ATOM 983 C C . VAL A 1 124 ? 2.161 6.766 -16.020 1.00 94.81 124 VAL A C 1
ATOM 985 O O . VAL A 1 124 ? 1.189 7.507 -16.181 1.00 94.81 124 VAL A O 1
ATOM 988 N N . ARG A 1 125 ? 2.070 5.455 -16.269 1.00 96.56 125 ARG A N 1
ATOM 989 C CA . ARG A 1 125 ? 0.843 4.777 -16.732 1.00 96.56 125 ARG A CA 1
ATOM 990 C C . ARG A 1 125 ? -0.034 4.315 -15.566 1.00 96.56 125 ARG A C 1
ATOM 992 O O . ARG A 1 125 ? 0.462 4.079 -14.471 1.00 96.56 125 ARG A O 1
ATOM 999 N N . SER A 1 126 ? -1.333 4.130 -15.808 1.00 96.88 126 SER A N 1
ATOM 1000 C CA . SER A 1 126 ? -2.315 3.657 -14.811 1.00 96.88 126 SER A CA 1
ATOM 1001 C C . SER A 1 126 ? -2.252 2.137 -14.593 1.00 96.88 126 SER A C 1
ATOM 1003 O O . SER A 1 126 ? -3.236 1.434 -14.781 1.00 96.88 126 SER A O 1
ATOM 1005 N N . THR A 1 127 ? -1.074 1.619 -14.240 1.00 97.44 127 THR A N 1
ATOM 1006 C CA . THR A 1 127 ? -0.816 0.175 -14.058 1.00 97.44 127 THR A CA 1
ATOM 1007 C C . THR A 1 127 ? -0.300 -0.109 -12.654 1.00 97.44 127 THR A C 1
ATOM 1009 O O . THR A 1 127 ? 0.318 0.766 -12.042 1.00 97.44 127 THR A O 1
ATOM 1012 N N . LEU A 1 128 ? -0.519 -1.328 -12.145 1.00 97.69 128 LEU A N 1
ATOM 1013 C CA . LEU A 1 128 ? -0.019 -1.730 -10.825 1.00 97.69 128 LEU A CA 1
ATOM 1014 C C . LEU A 1 128 ? 1.509 -1.604 -10.748 1.00 97.69 128 LEU A C 1
ATOM 1016 O O . LEU A 1 128 ? 2.017 -1.031 -9.790 1.00 97.69 128 LEU A O 1
ATOM 1020 N N . ALA A 1 129 ? 2.233 -2.025 -11.790 1.00 97.12 129 ALA A N 1
ATOM 1021 C CA . ALA A 1 129 ? 3.689 -1.897 -11.848 1.00 97.12 129 ALA A CA 1
ATOM 1022 C C . ALA A 1 129 ? 4.163 -0.443 -11.693 1.00 97.12 129 ALA A C 1
ATOM 1024 O O . ALA A 1 129 ? 5.062 -0.168 -10.905 1.00 97.12 129 ALA A O 1
ATOM 1025 N N . HIS A 1 130 ? 3.528 0.507 -12.387 1.00 97.38 130 HIS A N 1
ATOM 1026 C CA . HIS A 1 130 ? 3.864 1.928 -12.238 1.00 97.38 130 HIS A CA 1
ATOM 1027 C C . HIS A 1 130 ? 3.486 2.469 -10.859 1.00 97.38 130 HIS A C 1
ATOM 1029 O O . HIS A 1 130 ? 4.207 3.299 -10.309 1.00 97.38 130 HIS A O 1
ATOM 1035 N N . SER A 1 131 ? 2.363 2.013 -10.302 1.00 97.44 131 SER A N 1
ATOM 1036 C CA . SER A 1 131 ? 1.922 2.407 -8.963 1.00 97.44 131 SER A CA 1
ATOM 1037 C C . SER A 1 131 ? 2.938 1.993 -7.903 1.00 97.44 131 SER A C 1
ATOM 1039 O O . SER A 1 131 ? 3.292 2.792 -7.043 1.00 97.44 131 SER A O 1
ATOM 1041 N N . LEU A 1 132 ? 3.463 0.775 -8.009 1.00 96.25 132 LEU A N 1
ATOM 1042 C CA . LEU A 1 132 ? 4.487 0.242 -7.117 1.00 96.25 132 LEU A CA 1
ATOM 1043 C C . LEU A 1 132 ? 5.844 0.9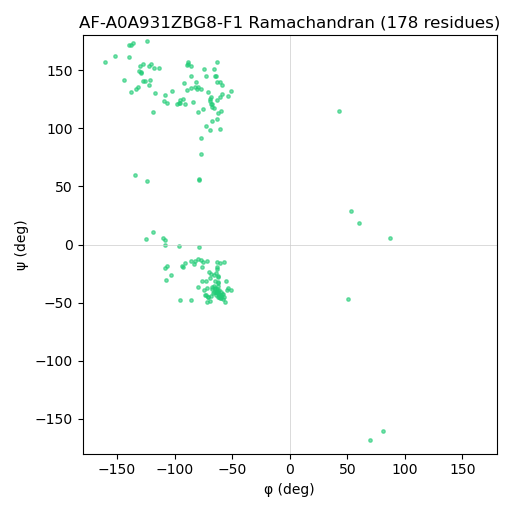23 -7.340 1.00 96.25 132 LEU A C 1
ATOM 1045 O O . LEU A 1 132 ? 6.484 1.345 -6.383 1.00 96.25 132 LEU A O 1
ATOM 1049 N N . ALA A 1 133 ? 6.256 1.103 -8.593 1.00 95.19 133 ALA A N 1
ATOM 1050 C CA . ALA A 1 133 ? 7.555 1.684 -8.916 1.00 95.19 133 ALA A CA 1
ATOM 1051 C C . ALA A 1 133 ? 7.656 3.174 -8.558 1.00 95.19 133 ALA A C 1
ATOM 1053 O O . ALA A 1 133 ? 8.621 3.588 -7.927 1.00 95.19 133 ALA A O 1
ATOM 1054 N N . TYR A 1 134 ? 6.667 3.982 -8.946 1.00 93.88 134 TYR A N 1
ATOM 1055 C CA . TYR A 1 134 ? 6.743 5.445 -8.834 1.00 93.88 134 TYR A CA 1
ATOM 1056 C C . TYR A 1 134 ? 5.862 6.018 -7.723 1.00 93.88 134 TYR A C 1
ATOM 1058 O O . TYR A 1 134 ? 6.173 7.066 -7.170 1.00 93.88 134 TYR A O 1
ATOM 1066 N N . GLY A 1 135 ? 4.736 5.369 -7.417 1.00 92.38 135 GLY A N 1
ATOM 1067 C CA . GLY A 1 135 ? 3.854 5.758 -6.312 1.00 92.38 135 GLY A CA 1
ATOM 1068 C C . GLY A 1 135 ? 4.187 5.056 -4.994 1.00 92.38 135 GLY A C 1
ATOM 1069 O O . GLY A 1 135 ? 3.727 5.491 -3.942 1.00 92.38 135 GLY A O 1
ATOM 1070 N N . HIS A 1 136 ? 4.979 3.978 -5.039 1.00 93.88 136 HIS A N 1
ATOM 1071 C CA . HIS A 1 136 ? 5.316 3.115 -3.903 1.00 93.88 136 HIS A CA 1
ATOM 1072 C C . HIS A 1 136 ? 4.098 2.574 -3.150 1.00 93.88 136 HIS A C 1
ATOM 1074 O O . HIS A 1 136 ? 4.161 2.327 -1.941 1.00 93.88 136 HIS A O 1
ATOM 1080 N N . GLY A 1 137 ? 2.976 2.410 -3.846 1.00 94.62 137 GLY A N 1
ATOM 1081 C CA . GLY A 1 137 ? 1.736 1.976 -3.232 1.00 94.62 137 GLY A CA 1
ATOM 1082 C C . GLY A 1 137 ? 0.827 1.220 -4.178 1.00 94.62 137 GLY A C 1
ATOM 1083 O O . GLY A 1 137 ? 0.965 1.268 -5.401 1.00 94.62 137 GLY A O 1
ATOM 1084 N N . ALA A 1 138 ? -0.108 0.504 -3.578 1.00 97.56 138 ALA A N 1
ATOM 1085 C CA . ALA A 1 138 ? -1.172 -0.228 -4.241 1.00 97.56 138 ALA A CA 1
ATOM 1086 C C . ALA A 1 138 ? -2.461 -0.061 -3.432 1.00 97.56 138 ALA A C 1
ATOM 1088 O O . ALA A 1 138 ? -2.461 0.494 -2.332 1.00 97.56 138 ALA A O 1
ATOM 1089 N N . GLN A 1 139 ? -3.568 -0.524 -3.990 1.00 97.75 139 GLN A N 1
ATOM 1090 C CA . GLN A 1 139 ? -4.865 -0.516 -3.336 1.00 97.75 139 GLN A CA 1
ATOM 1091 C C . GLN A 1 139 ? -5.480 -1.911 -3.362 1.00 97.75 139 GLN A C 1
ATOM 1093 O O . GLN A 1 139 ? -5.192 -2.708 -4.251 1.00 97.75 139 GLN A O 1
ATOM 1098 N N . VAL A 1 140 ? -6.367 -2.174 -2.409 1.00 97.62 140 VAL A N 1
ATOM 1099 C CA . VAL A 1 140 ? -7.258 -3.341 -2.407 1.00 97.62 140 VAL A CA 1
ATOM 1100 C C . VAL A 1 140 ? -8.690 -2.838 -2.349 1.00 97.62 140 VAL A C 1
ATOM 1102 O O . VAL A 1 140 ? -8.983 -1.879 -1.633 1.00 97.62 140 VAL A O 1
ATOM 1105 N N . LYS A 1 141 ? -9.581 -3.444 -3.137 1.00 97.12 141 LYS A N 1
ATOM 1106 C CA . LYS A 1 141 ? -11.007 -3.105 -3.129 1.00 97.12 141 LYS A CA 1
ATOM 1107 C C . LYS A 1 141 ? -11.681 -3.734 -1.909 1.00 97.12 141 LYS A C 1
ATOM 1109 O O . LYS A 1 141 ? -11.532 -4.926 -1.675 1.00 97.12 141 LYS A O 1
ATOM 1114 N N . GLY A 1 142 ? -12.491 -2.956 -1.199 1.00 96.62 142 GLY A N 1
ATOM 1115 C CA . GLY A 1 142 ? -13.211 -3.423 -0.016 1.00 96.62 142 GLY A CA 1
ATOM 1116 C C . GLY A 1 142 ? -12.349 -3.440 1.245 1.00 96.62 142 GLY A C 1
ATOM 1117 O O . GLY A 1 142 ? -11.356 -2.721 1.336 1.00 96.62 142 GLY A O 1
ATOM 1118 N N . ALA A 1 143 ? -12.788 -4.204 2.243 1.00 96.12 143 ALA A N 1
ATOM 1119 C CA . ALA A 1 143 ? -12.104 -4.321 3.526 1.00 96.12 143 ALA A CA 1
ATOM 1120 C C . ALA A 1 143 ? -11.000 -5.388 3.491 1.00 96.12 143 ALA A C 1
ATOM 1122 O O . ALA A 1 143 ? -11.083 -6.360 2.742 1.00 96.12 143 ALA A O 1
ATOM 1123 N N . VAL A 1 144 ? -9.994 -5.228 4.349 1.00 97.06 144 VAL A N 1
ATOM 1124 C CA . VAL A 1 144 ? -8.957 -6.236 4.599 1.00 97.06 144 VAL A CA 1
ATOM 1125 C C . VAL A 1 144 ? -9.180 -6.819 5.987 1.00 97.06 144 VAL A C 1
ATOM 1127 O O . VAL A 1 144 ? -9.190 -6.077 6.962 1.00 97.06 144 VAL A O 1
ATOM 1130 N N . ALA A 1 145 ? -9.336 -8.139 6.087 1.00 96.19 145 ALA A N 1
ATOM 1131 C CA . ALA A 1 145 ? -9.568 -8.815 7.362 1.00 96.19 145 ALA A CA 1
ATOM 1132 C C . ALA A 1 145 ? -8.386 -8.658 8.336 1.00 96.19 145 ALA A C 1
ATOM 1134 O O . ALA A 1 145 ? -7.227 -8.796 7.940 1.00 96.19 145 ALA A O 1
ATOM 1135 N N . GLY A 1 146 ? -8.686 -8.449 9.621 1.00 94.75 146 GLY A N 1
ATOM 1136 C CA . GLY A 1 146 ? -7.678 -8.244 10.666 1.00 94.75 146 GLY A CA 1
ATOM 1137 C C . GLY A 1 146 ? -6.735 -9.432 10.880 1.00 94.75 146 GLY A C 1
ATOM 1138 O O . GLY A 1 146 ? -5.560 -9.233 11.171 1.00 94.75 146 GLY A O 1
ATOM 1139 N N . ALA A 1 147 ? -7.187 -10.660 10.595 1.00 94.56 147 ALA A N 1
ATOM 1140 C CA . ALA A 1 147 ? -6.356 -11.871 10.624 1.00 94.56 147 ALA A CA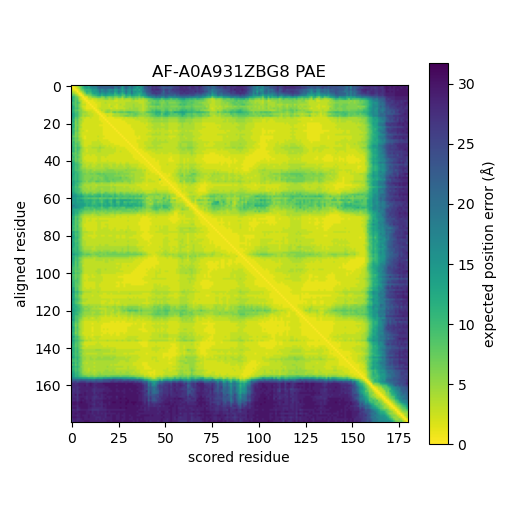 1
ATOM 1141 C C . ALA A 1 147 ? -5.165 -11.843 9.643 1.00 94.56 147 ALA A C 1
ATOM 1143 O O . ALA A 1 147 ? -4.247 -12.651 9.758 1.00 94.56 147 ALA A O 1
ATOM 1144 N N . ARG A 1 148 ? -5.173 -10.923 8.670 1.00 94.50 148 ARG A N 1
ATOM 1145 C CA . ARG A 1 148 ? -4.092 -10.731 7.691 1.00 94.50 148 ARG A CA 1
ATOM 1146 C C . ARG A 1 148 ? -3.116 -9.626 8.092 1.00 94.50 148 ARG A C 1
ATOM 1148 O O . ARG A 1 148 ? -2.191 -9.344 7.331 1.00 94.50 148 ARG A O 1
ATOM 1155 N N .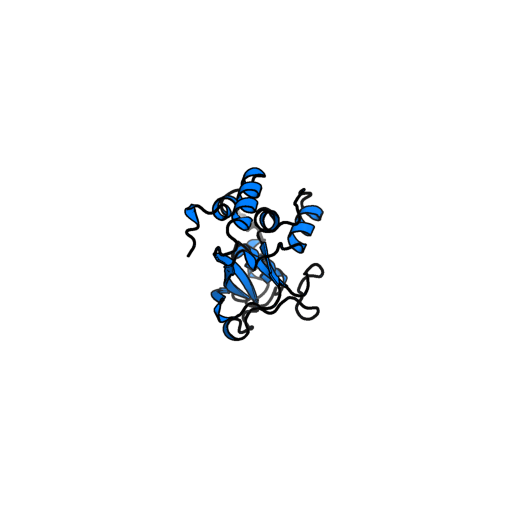 LEU A 1 149 ? -3.360 -8.968 9.225 1.00 95.62 149 LEU A N 1
ATOM 1156 C CA . LEU A 1 149 ? -2.594 -7.825 9.701 1.00 95.62 149 LEU A CA 1
ATOM 1157 C C . LEU A 1 149 ? -1.637 -8.244 10.813 1.00 95.62 149 LEU A C 1
ATOM 1159 O O . LEU A 1 149 ? -2.027 -8.874 11.800 1.00 95.62 149 LEU A O 1
ATOM 1163 N N . PHE A 1 150 ? -0.391 -7.806 10.684 1.00 95.19 150 PHE A N 1
ATOM 1164 C CA . PHE A 1 150 ? 0.635 -7.980 11.702 1.00 95.19 150 PHE A CA 1
ATOM 1165 C C . PHE A 1 150 ? 1.092 -6.603 12.166 1.00 95.19 150 PHE A C 1
ATOM 1167 O O . PHE A 1 150 ? 1.655 -5.828 11.393 1.00 95.19 150 PHE A O 1
ATOM 1174 N N . VAL A 1 151 ? 0.823 -6.280 13.430 1.00 94.50 151 VAL A N 1
ATOM 1175 C CA . VAL A 1 151 ? 1.268 -5.018 14.026 1.00 94.50 151 VAL A CA 1
ATOM 1176 C C . VAL A 1 151 ? 2.784 -5.062 14.179 1.00 94.50 151 VAL A C 1
ATOM 1178 O O . VAL A 1 151 ? 3.320 -5.985 14.784 1.00 94.50 151 VAL A O 1
ATOM 1181 N N . LEU A 1 152 ? 3.467 -4.066 13.618 1.00 94.75 152 LEU A N 1
ATOM 1182 C CA . LEU A 1 152 ? 4.925 -3.960 13.668 1.00 94.75 152 LEU A CA 1
ATOM 1183 C C . LEU A 1 152 ? 5.375 -3.064 14.814 1.00 94.75 152 LEU A C 1
ATOM 1185 O O . LEU A 1 152 ? 6.295 -3.402 15.548 1.00 94.75 152 LEU A O 1
ATOM 1189 N N . LYS A 1 153 ? 4.746 -1.893 14.932 1.00 95.00 153 LYS A N 1
ATOM 1190 C CA . LYS A 1 153 ? 5.027 -0.913 15.980 1.00 95.00 153 LYS A CA 1
ATOM 1191 C C . LYS A 1 153 ? 3.863 0.055 16.134 1.00 95.00 153 LYS A C 1
ATOM 1193 O O . LYS A 1 153 ? 3.132 0.320 15.176 1.00 95.00 153 LYS A O 1
ATOM 1198 N N . THR A 1 154 ? 3.779 0.655 17.311 1.00 94.69 154 THR A N 1
ATOM 1199 C CA . THR A 1 154 ? 2.982 1.856 17.549 1.00 94.69 154 THR A CA 1
ATOM 1200 C C . THR A 1 154 ? 3.938 3.022 17.736 1.00 94.69 154 THR A C 1
ATOM 1202 O O . THR A 1 154 ? 4.888 2.935 18.511 1.00 94.69 154 THR A O 1
ATOM 1205 N N . VAL A 1 155 ? 3.712 4.094 16.987 1.00 92.62 155 VAL A N 1
ATOM 1206 C CA . VAL A 1 155 ? 4.439 5.352 17.135 1.00 92.62 155 VAL A CA 1
ATOM 1207 C C . VAL A 1 155 ? 3.578 6.256 18.017 1.00 92.62 155 VAL A C 1
ATOM 1209 O O . VAL A 1 155 ? 2.415 6.484 17.669 1.00 92.62 155 VAL A O 1
ATOM 1212 N N . PRO A 1 156 ? 4.089 6.730 19.166 1.00 90.31 156 PRO A N 1
ATOM 1213 C CA . PRO A 1 156 ? 3.325 7.599 20.051 1.00 90.31 156 PRO A CA 1
ATOM 1214 C C . PRO A 1 156 ? 2.983 8.920 19.353 1.00 90.31 156 PRO A C 1
ATOM 1216 O O . PRO A 1 156 ? 3.656 9.333 18.406 1.00 90.31 156 PRO A O 1
ATOM 1219 N N . ALA A 1 157 ? 1.931 9.586 19.832 1.00 85.31 157 ALA A N 1
ATOM 1220 C CA . ALA A 1 157 ? 1.637 10.946 19.403 1.00 85.31 157 ALA A CA 1
ATOM 1221 C C . ALA A 1 157 ? 2.843 11.839 19.725 1.00 85.31 157 ALA A C 1
ATOM 1223 O O . ALA A 1 157 ? 3.403 11.736 20.818 1.00 85.31 157 ALA A O 1
ATOM 1224 N N . CYS A 1 158 ? 3.229 12.730 18.810 1.00 69.44 158 CYS A N 1
ATOM 1225 C CA . CYS A 1 158 ? 4.163 13.793 19.170 1.00 69.44 158 CYS A CA 1
ATOM 1226 C C . CYS A 1 158 ? 3.506 14.663 20.248 1.00 69.44 158 CYS A C 1
ATOM 1228 O O . CYS A 1 158 ? 2.520 15.355 19.983 1.00 69.44 158 CYS A O 1
ATOM 1230 N N . SER A 1 159 ? 4.054 14.644 21.461 1.00 50.97 159 SER A N 1
ATOM 1231 C CA . SER A 1 159 ? 3.721 15.612 22.497 1.00 50.97 159 SER A CA 1
ATOM 1232 C C . SER A 1 159 ? 4.289 16.970 22.081 1.00 50.97 159 SER A C 1
ATOM 1234 O O . SER A 1 159 ? 5.479 17.206 22.231 1.00 50.97 159 SER A O 1
ATOM 1236 N N . THR A 1 160 ? 3.429 17.824 21.512 1.00 51.09 160 THR A N 1
ATOM 1237 C CA . THR A 1 160 ? 3.547 19.296 21.391 1.00 51.09 160 THR A CA 1
ATOM 1238 C C . THR A 1 160 ? 4.911 19.882 21.001 1.00 51.09 160 THR A C 1
ATOM 1240 O O . THR A 1 160 ? 5.810 19.902 21.825 1.00 51.09 160 THR A O 1
ATOM 1243 N N . GLY A 1 161 ? 4.996 20.516 19.820 1.00 45.91 161 GLY A N 1
ATOM 1244 C CA . GLY A 1 161 ? 5.740 21.759 19.498 1.00 45.91 161 GLY A CA 1
ATOM 1245 C C . GLY A 1 161 ? 7.228 21.945 19.870 1.00 45.91 161 GLY A C 1
ATOM 1246 O O . GLY A 1 161 ? 7.999 22.393 19.027 1.00 45.91 161 GLY A O 1
ATOM 1247 N N . ALA A 1 162 ? 7.649 21.633 21.094 1.00 44.53 162 ALA A N 1
ATOM 1248 C CA . ALA A 1 162 ? 8.969 21.905 21.654 1.00 44.53 162 ALA A CA 1
ATOM 1249 C C . ALA A 1 162 ? 10.098 21.111 20.971 1.00 44.53 162 ALA A C 1
ATOM 1251 O O . ALA A 1 162 ? 11.128 21.693 20.638 1.00 44.53 162 ALA A O 1
ATOM 1252 N N . GLU A 1 163 ? 9.890 19.827 20.654 1.00 45.72 163 GLU A N 1
ATOM 1253 C CA . GLU A 1 163 ? 10.912 19.007 19.970 1.00 45.72 163 GLU A CA 1
ATOM 1254 C C . GLU A 1 163 ? 11.151 19.418 18.507 1.00 45.72 163 GLU A C 1
ATOM 1256 O O . GLU A 1 163 ? 12.216 19.150 17.945 1.00 45.72 163 GLU A O 1
ATOM 1261 N N . LEU A 1 164 ? 10.169 20.065 17.866 1.00 44.66 164 LEU A N 1
ATOM 1262 C CA . LEU A 1 16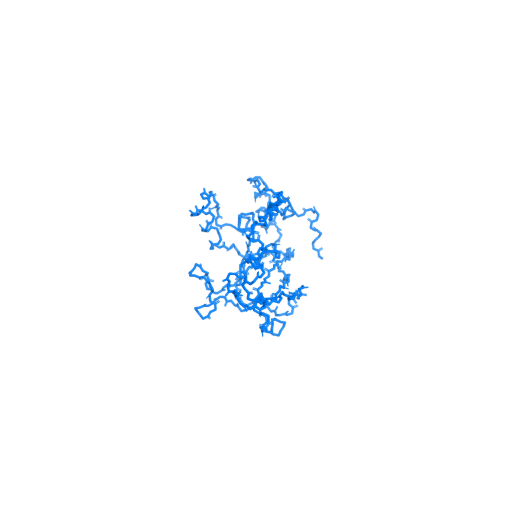4 ? 10.315 20.557 16.494 1.00 44.66 164 LEU A CA 1
ATOM 1263 C C . LEU A 1 164 ? 11.101 21.874 16.455 1.00 44.66 164 LEU A C 1
ATOM 1265 O O . LEU A 1 164 ? 11.902 22.071 15.546 1.00 44.66 164 LEU A O 1
ATOM 1269 N N . VAL A 1 165 ? 10.903 22.750 17.447 1.00 46.88 165 VAL A N 1
ATOM 1270 C CA . VAL A 1 165 ? 11.637 24.020 17.559 1.00 46.88 165 VAL A CA 1
ATOM 1271 C C . VAL A 1 165 ? 13.107 23.758 17.872 1.00 46.88 165 VAL A C 1
ATOM 1273 O O . VAL A 1 165 ? 13.965 24.308 17.192 1.00 46.88 165 VAL A O 1
ATOM 1276 N N . GLU A 1 166 ? 13.420 22.847 18.797 1.00 46.38 166 GLU A N 1
ATOM 1277 C CA . GLU A 1 166 ? 14.809 22.568 19.195 1.00 46.38 166 GLU A CA 1
ATOM 1278 C C . GLU A 1 166 ? 15.678 21.995 18.055 1.00 46.38 166 GLU A C 1
ATOM 1280 O O . GLU A 1 166 ? 16.895 22.175 18.044 1.00 46.38 166 GLU A O 1
ATOM 1285 N N . LYS A 1 167 ? 15.063 21.354 17.049 1.00 48.94 167 LYS A N 1
ATOM 1286 C CA . LYS A 1 167 ? 15.759 20.856 15.848 1.00 48.94 167 LYS A CA 1
ATOM 1287 C C . LYS A 1 167 ? 15.914 21.889 14.729 1.00 48.94 167 LYS A C 1
ATOM 1289 O O . LYS A 1 167 ? 16.677 21.635 13.800 1.00 48.94 167 LYS A O 1
ATOM 1294 N N . ILE A 1 168 ? 15.195 23.013 14.784 1.00 49.31 168 ILE A N 1
ATOM 1295 C CA . ILE A 1 168 ? 15.169 24.026 13.713 1.00 49.31 168 ILE A CA 1
ATOM 1296 C C . ILE A 1 168 ? 15.922 25.302 14.118 1.00 49.31 168 ILE A C 1
ATOM 1298 O O . ILE A 1 168 ? 16.383 26.031 13.241 1.00 49.31 168 ILE A O 1
ATOM 1302 N N . THR A 1 169 ? 16.138 25.569 15.410 1.00 39.72 169 THR A N 1
ATOM 1303 C CA . THR A 1 169 ? 17.007 26.673 15.838 1.00 39.72 169 THR A CA 1
ATOM 1304 C C . THR A 1 169 ? 18.484 26.274 15.736 1.00 39.72 169 THR A C 1
ATOM 1306 O O . THR A 1 169 ? 18.939 25.420 16.502 1.00 39.72 169 THR A O 1
ATOM 1309 N N . PRO A 1 170 ? 19.296 26.892 14.854 1.00 42.09 170 PRO A N 1
ATOM 1310 C CA . PRO A 1 170 ? 20.740 26.746 14.953 1.00 42.09 170 PRO A CA 1
ATOM 1311 C C . PRO A 1 170 ? 21.183 27.301 16.312 1.00 42.09 170 PRO A C 1
ATOM 1313 O O . PRO A 1 170 ? 20.847 28.431 16.674 1.00 42.09 170 PRO A O 1
ATOM 1316 N N . ARG A 1 171 ? 21.932 26.503 17.083 1.00 49.12 171 ARG A N 1
ATOM 1317 C CA . ARG A 1 171 ? 22.620 26.983 18.286 1.00 49.12 171 ARG A CA 1
ATOM 1318 C C . ARG A 1 171 ? 23.594 28.079 17.861 1.00 49.12 171 ARG A C 1
ATOM 1320 O O . ARG A 1 171 ? 24.678 27.778 17.371 1.00 49.12 171 ARG A O 1
ATOM 1327 N N . VAL A 1 172 ? 23.211 29.340 18.039 1.00 46.19 172 VAL A N 1
ATOM 1328 C CA . VAL A 1 172 ? 24.145 30.463 17.939 1.00 46.19 172 VAL A CA 1
ATOM 1329 C C . VAL A 1 172 ? 25.105 30.336 19.125 1.00 46.19 172 VAL A C 1
ATOM 1331 O O . VAL A 1 172 ? 24.642 30.348 20.269 1.00 46.19 172 VAL A O 1
ATOM 1334 N N . PRO A 1 173 ? 26.422 30.170 18.912 1.00 41.75 173 PRO A N 1
ATOM 1335 C CA . PRO A 1 173 ? 27.370 30.139 20.013 1.00 41.75 173 PRO A CA 1
ATOM 1336 C C . PRO A 1 173 ? 27.351 31.499 20.707 1.00 41.75 173 PRO A C 1
ATOM 1338 O O . PRO A 1 173 ? 27.568 32.531 20.072 1.00 41.75 173 PRO A O 1
ATOM 1341 N N . SER A 1 174 ? 27.096 31.514 22.014 1.00 44.81 174 SER A N 1
ATOM 1342 C CA . SER A 1 174 ? 27.234 32.723 22.819 1.00 44.81 174 SER A CA 1
ATOM 1343 C C . SER A 1 174 ? 28.699 33.167 22.797 1.00 44.81 174 SER A C 1
ATOM 1345 O O . SER A 1 174 ? 29.555 32.528 23.416 1.00 44.81 174 SER A O 1
ATOM 1347 N N . ILE A 1 175 ? 28.995 34.253 22.086 1.00 43.62 175 ILE A N 1
ATOM 1348 C CA . ILE A 1 175 ? 30.287 34.932 22.160 1.00 43.62 175 ILE A CA 1
ATOM 1349 C C . ILE A 1 175 ? 30.380 35.548 23.559 1.00 43.62 175 ILE A C 1
ATOM 1351 O O . ILE A 1 175 ? 29.710 36.531 23.868 1.00 43.62 175 ILE A O 1
ATOM 1355 N N . ARG A 1 176 ? 31.200 34.955 24.433 1.00 42.69 176 ARG A N 1
ATOM 1356 C CA . ARG A 1 176 ? 31.616 35.612 25.676 1.00 42.69 176 ARG A CA 1
ATOM 1357 C C . ARG A 1 176 ? 32.601 36.719 25.313 1.00 42.69 176 ARG A C 1
ATOM 1359 O O . ARG A 1 176 ? 33.770 36.437 25.059 1.00 42.69 176 ARG A O 1
ATOM 1366 N N . MET A 1 177 ? 32.144 37.968 25.311 1.00 36.69 177 MET A N 1
ATOM 1367 C CA . MET A 1 177 ? 33.055 39.108 25.395 1.00 36.69 177 MET A CA 1
ATOM 1368 C C . MET A 1 177 ? 33.727 39.075 26.771 1.00 36.69 177 MET A C 1
ATOM 1370 O O . MET A 1 177 ? 33.058 39.135 27.801 1.00 36.69 177 MET A O 1
ATOM 1374 N N . ARG A 1 178 ? 35.055 38.929 26.787 1.00 40.59 178 ARG A N 1
ATOM 1375 C CA . ARG A 1 178 ? 35.869 39.210 27.971 1.00 40.59 178 ARG A CA 1
ATOM 1376 C C . ARG A 1 178 ? 35.966 40.728 28.096 1.00 40.59 178 ARG A C 1
ATOM 1378 O O . ARG A 1 178 ? 36.498 41.366 27.193 1.00 40.59 178 ARG A O 1
ATOM 1385 N N . ALA A 1 179 ? 35.433 41.283 29.178 1.00 45.19 179 ALA A N 1
ATOM 1386 C CA . ALA A 1 179 ? 35.768 42.638 29.591 1.00 45.19 179 ALA A CA 1
ATOM 1387 C C . ALA A 1 179 ? 37.215 42.637 30.112 1.00 45.19 179 ALA A C 1
ATOM 1389 O O . ALA A 1 179 ? 37.588 41.736 30.871 1.00 45.19 179 ALA A O 1
ATOM 1390 N N . ALA A 1 180 ? 38.008 43.592 29.631 1.00 47.00 180 ALA A N 1
ATOM 1391 C CA . ALA A 1 180 ? 39.286 43.993 30.209 1.00 47.00 180 ALA A CA 1
ATOM 1392 C C . ALA A 1 180 ? 39.044 45.111 31.228 1.00 47.00 180 ALA A C 1
ATOM 1394 O O . ALA A 1 180 ? 38.071 45.873 31.015 1.00 47.00 180 ALA A O 1
#

Nearest PDB structures (foldseek):
  4z9d-assembly3_C  TM=5.645E-01  e=1.698E-02  Escherichia coli
  4z9c-assembly1_A  TM=4.774E-01  e=1.166E-02  Escherichia coli
  2pqf-assembly9_A  TM=3.483E-01  e=1.556E+00  Homo sapiens
  4x52-assembly4_D  TM=4.232E-01  e=5.126E+00  Homo sapiens